Protein AF-A0A246G729-F1 (afdb_monomer)

Secondary structure (DSSP, 8-state):
-------B--HHHHHHHHHH-SSHHHHHHHHHHHHHHTT-B--HHHHHH-HHHHHHHHHTT-HHHHHHHHHHHHHHHHHHHTTSHHHHHHHHHHHHHHTT-GGGHHHHHT-HHHHHHHHHHHHHHHHHHHHHH--GGG-PPP-HHHHHHT-HHHHHHHHHHHHH-TTS--HHHHHHTT-HHHHHHHHHHHHHHHHTTT--HHHHHHHHHHTT---HHHHHTHHHHTT---S-EEEEEEEEPTTS-EEEEEEEE-HHHHHHHHHHHHHHHTT---HHHHHHHHHHHT---HHHHHHHHHHTHHHHHHHHHHHHHHHHHHHHHHHTTSTTTS--

Sequence (332 aa):
MNSQQVKFLTRDTILTIFQKSNNIFEAIDEIKNTISYEAGYLDYKSLYFDNEIKSYFLKSLDRNFRCKYELELENKKYIKLLDNKKRLEYEIESYLIGKKRRKQIDSVLKSEKLISKFKDSIIVDRISLYKSERNCKGAIPNLDLLTKLKYPEVYDSIKKWSRELPERNFTEELLAFNDPDTQKQYDLKVKQYVQTNGKYESFRYYENKIKEVNTAFVFSKINNLLSINNPEVVMYEHVIKTDGTSYSIGIETSPNFDFTEKVFVLANRYEIPCVLIKEEFNKVRKSNDTKAKDKFVKTNIESIKNIVKECCIKMNKDEEYWMVNMPFYKKN

Nearest PDB structures (foldseek):
  1cii-assembly1_A  TM=1.025E-01  e=7.014E+00  Escherichia coli

Solvent-accessible surface area (backbone atoms only — not comparable to full-atom values): 18930 Å² total; per-residue (Å²): 130,85,78,75,72,62,43,69,58,47,73,68,57,54,48,48,43,55,72,72,37,95,42,69,65,60,27,50,52,50,55,50,47,46,32,69,74,48,59,26,46,71,60,43,69,63,50,59,72,32,68,71,61,42,52,56,61,56,60,49,68,39,29,64,62,41,31,53,52,53,51,52,51,52,50,54,53,52,57,58,50,51,71,39,63,70,53,34,52,52,50,51,46,51,50,31,48,75,71,73,39,59,91,47,42,72,67,35,76,74,29,71,72,47,45,53,56,48,52,55,51,52,51,52,55,50,56,52,54,57,70,77,70,68,75,40,89,78,30,70,62,85,51,74,67,55,46,66,43,52,47,54,70,56,50,54,50,50,60,49,44,43,69,76,38,71,91,49,88,51,60,62,58,38,43,47,70,64,34,69,70,51,48,52,54,49,51,51,48,52,52,49,26,43,75,50,42,66,68,42,65,73,53,53,67,49,45,70,64,41,70,76,42,83,35,35,72,60,57,53,46,50,61,60,53,60,69,39,86,48,62,64,46,73,42,73,46,80,46,70,47,97,87,69,53,72,50,72,46,76,41,77,40,34,65,57,47,58,53,50,52,54,48,53,55,49,27,59,76,68,69,51,92,48,67,75,62,49,54,56,47,58,64,45,67,80,49,88,51,48,65,60,35,42,49,51,47,66,76,42,43,69,62,51,43,50,52,45,52,55,44,31,54,53,40,44,62,69,42,47,83,44,47,67,67,28,82,87,62,50,82,128

Organism: NCBI:txid996

Radius of gyration: 25.93 Å; Cα contacts (8 Å, |Δi|>4): 297; chains: 1; bounding box: 54×45×75 Å

Structure (mmCIF, N/CA/C/O backbone):
data_AF-A0A246G729-F1
#
_entry.id   AF-A0A246G729-F1
#
loop_
_atom_site.group_PDB
_atom_site.id
_atom_site.type_symbol
_atom_site.label_atom_id
_atom_site.label_alt_id
_atom_site.label_comp_id
_atom_site.label_asym_id
_atom_site.label_entity_id
_atom_site.label_seq_id
_atom_site.pdbx_PDB_ins_code
_atom_site.Cartn_x
_atom_site.Cartn_y
_atom_site.Cartn_z
_atom_site.occupancy
_atom_site.B_iso_or_equiv
_atom_site.auth_seq_id
_atom_site.auth_comp_id
_atom_site.auth_asym_id
_atom_site.auth_atom_id
_atom_site.pdbx_PDB_model_num
ATOM 1 N N . MET A 1 1 ? 27.621 -13.270 2.520 1.00 34.62 1 MET A N 1
ATOM 2 C CA . MET A 1 1 ? 26.247 -12.839 2.858 1.00 34.62 1 MET A CA 1
ATOM 3 C C . MET A 1 1 ? 25.405 -14.097 2.950 1.00 34.62 1 MET A C 1
ATOM 5 O O . MET A 1 1 ? 25.329 -14.799 1.952 1.00 34.62 1 MET A O 1
ATOM 9 N N . ASN A 1 2 ? 24.858 -14.424 4.125 1.00 28.83 2 ASN A N 1
ATOM 10 C CA . ASN A 1 2 ? 23.887 -15.514 4.240 1.00 28.83 2 ASN A CA 1
ATOM 11 C C . ASN A 1 2 ? 22.647 -15.116 3.440 1.00 28.83 2 ASN A C 1
ATOM 13 O O . ASN A 1 2 ? 22.063 -14.066 3.702 1.00 28.83 2 ASN A O 1
ATOM 17 N N . SER A 1 3 ? 22.278 -15.921 2.448 1.00 37.28 3 SER A N 1
ATOM 18 C CA . SER A 1 3 ? 20.994 -15.799 1.771 1.00 37.28 3 SER A CA 1
ATOM 19 C C . SER A 1 3 ? 19.906 -16.058 2.809 1.00 37.28 3 SER A C 1
ATOM 21 O O . SER A 1 3 ? 19.665 -17.212 3.168 1.00 37.28 3 SER A O 1
ATOM 23 N N . GLN A 1 4 ? 19.284 -15.002 3.337 1.00 48.91 4 GLN A N 1
ATOM 24 C CA . GLN A 1 4 ? 17.985 -15.147 3.987 1.00 48.91 4 GLN A CA 1
ATOM 25 C C . GLN A 1 4 ? 17.093 -15.877 2.982 1.00 48.91 4 GLN A C 1
ATOM 27 O O . GLN A 1 4 ? 16.887 -15.390 1.869 1.00 48.91 4 GLN A O 1
ATOM 32 N N . GLN A 1 5 ? 16.671 -17.097 3.321 1.00 50.88 5 GLN A N 1
ATOM 33 C CA . GLN A 1 5 ? 15.722 -17.835 2.502 1.00 50.88 5 GLN A CA 1
ATOM 34 C C . GLN A 1 5 ? 14.454 -16.990 2.421 1.00 50.88 5 GLN A C 1
ATOM 36 O O . GLN A 1 5 ? 13.789 -16.768 3.429 1.00 50.88 5 GLN A O 1
ATOM 41 N N . VAL A 1 6 ? 14.164 -16.492 1.221 1.00 53.97 6 VAL A N 1
ATOM 42 C CA . VAL A 1 6 ? 12.907 -15.823 0.883 1.00 53.97 6 VAL A CA 1
ATOM 43 C C . VAL A 1 6 ? 11.777 -16.764 1.282 1.00 53.97 6 VAL A C 1
ATOM 45 O O . VAL A 1 6 ? 11.644 -17.853 0.717 1.00 53.97 6 VAL A O 1
ATOM 48 N N . LYS A 1 7 ? 10.980 -16.382 2.280 1.00 66.56 7 LYS A N 1
ATOM 49 C CA . LYS A 1 7 ? 9.877 -17.222 2.743 1.00 66.56 7 LYS A CA 1
ATOM 50 C C . LYS A 1 7 ? 8.684 -17.046 1.812 1.00 66.56 7 LYS A C 1
ATOM 52 O O . LYS A 1 7 ? 8.043 -15.999 1.776 1.00 66.56 7 LYS A O 1
ATOM 57 N N . PHE A 1 8 ? 8.384 -18.071 1.028 1.00 75.25 8 PHE A N 1
ATOM 58 C CA . PHE A 1 8 ? 7.187 -18.084 0.197 1.00 75.25 8 PHE A CA 1
ATOM 59 C C . PHE A 1 8 ? 5.961 -18.400 1.060 1.00 75.25 8 PHE A C 1
ATOM 61 O O . PHE A 1 8 ? 5.915 -19.446 1.710 1.00 75.25 8 PHE A O 1
ATOM 68 N N . LEU A 1 9 ? 4.967 -17.508 1.078 1.00 83.25 9 LEU A N 1
ATOM 69 C CA . LEU A 1 9 ? 3.705 -17.777 1.768 1.00 83.25 9 LEU A CA 1
ATOM 70 C C . LEU A 1 9 ? 2.779 -18.524 0.815 1.00 83.25 9 LEU A C 1
ATOM 72 O O . LEU A 1 9 ? 2.289 -17.968 -0.168 1.00 83.25 9 LEU A O 1
ATOM 76 N N . THR A 1 10 ? 2.529 -19.794 1.120 1.00 86.62 10 THR A N 1
ATOM 77 C CA . THR A 1 10 ? 1.610 -20.616 0.335 1.00 86.62 10 THR A CA 1
ATOM 78 C C . THR A 1 10 ? 0.160 -20.192 0.558 1.00 86.62 10 THR A C 1
ATOM 80 O O . THR A 1 10 ? -0.208 -19.664 1.611 1.00 86.62 10 THR A O 1
ATOM 83 N N . ARG A 1 11 ? -0.682 -20.514 -0.426 1.00 89.00 11 ARG A N 1
ATOM 84 C CA . ARG A 1 11 ? -2.145 -20.411 -0.368 1.00 89.00 11 ARG A CA 1
ATOM 85 C C . ARG A 1 11 ? -2.714 -20.951 0.953 1.00 89.00 11 ARG A C 1
ATOM 87 O O . ARG A 1 11 ? -3.446 -20.246 1.640 1.00 89.00 11 ARG A O 1
ATOM 94 N N . ASP A 1 12 ? -2.314 -22.157 1.358 1.00 88.88 12 ASP A N 1
ATOM 95 C CA . ASP A 1 12 ? -2.830 -22.797 2.578 1.00 88.88 12 ASP A CA 1
ATOM 96 C C . ASP A 1 12 ? -2.345 -22.125 3.865 1.00 88.88 12 ASP A C 1
ATOM 98 O O . ASP A 1 12 ? -3.075 -22.082 4.856 1.00 88.88 12 ASP A O 1
ATOM 102 N N . THR A 1 13 ? -1.142 -21.543 3.851 1.00 89.75 13 THR A N 1
ATOM 103 C CA . THR A 1 13 ? -0.640 -20.750 4.982 1.00 89.75 13 THR A CA 1
ATOM 104 C C . THR A 1 13 ? -1.507 -19.511 5.180 1.00 89.75 13 THR A C 1
ATOM 106 O O . THR A 1 13 ? -1.940 -19.232 6.294 1.00 89.75 13 THR A O 1
ATOM 109 N N . ILE A 1 14 ? -1.819 -18.800 4.095 1.00 91.31 14 ILE A N 1
ATOM 110 C CA . ILE A 1 14 ? -2.674 -17.604 4.121 1.00 91.31 14 ILE A CA 1
ATOM 111 C C . ILE A 1 14 ? -4.077 -17.957 4.609 1.00 91.31 14 ILE A C 1
ATOM 113 O O . ILE A 1 14 ? -4.614 -17.281 5.487 1.00 91.31 14 ILE A O 1
ATOM 117 N N . LEU A 1 15 ? -4.655 -19.042 4.088 1.00 91.94 15 LEU A N 1
ATOM 118 C CA . LEU A 1 15 ? -5.960 -19.514 4.537 1.00 91.94 15 LEU A CA 1
ATOM 119 C C . LEU A 1 15 ? -5.943 -19.871 6.030 1.00 91.94 15 LEU A C 1
ATOM 121 O O . LEU A 1 15 ? -6.838 -19.470 6.768 1.00 91.94 15 LEU A O 1
ATOM 125 N N . THR A 1 16 ? -4.893 -20.552 6.494 1.00 92.62 16 THR A N 1
ATOM 126 C CA . THR A 1 16 ? -4.720 -20.897 7.911 1.00 92.62 16 THR A CA 1
ATOM 127 C C . THR A 1 16 ? -4.644 -19.649 8.794 1.00 92.62 16 THR A C 1
ATOM 129 O O . THR A 1 16 ? -5.258 -19.631 9.860 1.00 92.62 16 THR A O 1
ATOM 132 N N . ILE A 1 17 ? -3.932 -18.600 8.366 1.00 93.50 17 ILE A N 1
ATOM 133 C CA . ILE A 1 17 ? -3.868 -17.320 9.091 1.00 93.50 17 ILE A CA 1
ATOM 134 C C . ILE A 1 17 ? -5.272 -16.712 9.207 1.00 93.50 17 ILE A C 1
ATOM 136 O O . ILE A 1 17 ? -5.704 -16.354 10.303 1.00 93.50 17 ILE A O 1
ATOM 140 N N . PHE A 1 18 ? -6.030 -16.669 8.107 1.00 94.12 18 PHE A N 1
ATOM 141 C CA . PHE A 1 18 ? -7.405 -16.166 8.129 1.00 94.12 18 PHE A CA 1
ATOM 142 C C . PHE A 1 18 ? -8.347 -16.990 9.012 1.00 94.12 18 PHE A C 1
ATOM 144 O O . PHE A 1 18 ? -9.203 -16.416 9.679 1.00 94.12 18 PHE A O 1
ATOM 151 N N . GLN A 1 19 ? -8.202 -18.315 9.029 1.00 92.19 19 GLN A N 1
ATOM 152 C CA . GLN A 1 19 ? -9.049 -19.214 9.819 1.00 92.19 19 GLN A CA 1
ATOM 153 C C . GLN A 1 19 ? -8.717 -19.191 11.316 1.00 92.19 19 GLN A C 1
ATOM 155 O O . GLN A 1 19 ? -9.614 -19.353 12.141 1.00 92.19 19 GLN A O 1
ATOM 160 N N . LYS A 1 20 ? -7.441 -19.009 11.679 1.00 93.06 20 LYS A N 1
ATOM 161 C CA . LYS A 1 20 ? -6.997 -18.944 13.081 1.00 93.06 20 LYS A CA 1
ATOM 162 C C . LYS A 1 20 ? -7.196 -17.572 13.707 1.00 93.06 20 LYS A C 1
ATOM 164 O O . LYS A 1 20 ? -7.292 -17.474 14.929 1.00 93.06 20 LYS A O 1
ATOM 169 N N . SER A 1 21 ? -7.203 -16.519 12.898 1.00 86.81 21 SER A N 1
ATOM 170 C CA . SER A 1 21 ? -7.356 -15.170 13.412 1.00 86.81 21 SER A CA 1
ATOM 171 C C . SER A 1 21 ? -8.794 -14.902 13.845 1.00 86.81 21 SER A C 1
ATOM 173 O O . SER A 1 21 ? -9.752 -15.158 13.116 1.00 86.81 21 SER A O 1
ATOM 175 N N . ASN A 1 22 ? -8.945 -14.306 15.026 1.00 81.50 22 ASN A N 1
ATOM 176 C CA . ASN A 1 22 ? -10.244 -13.857 15.520 1.00 81.50 22 ASN A CA 1
ATOM 177 C C . ASN A 1 22 ? -10.732 -12.589 14.795 1.00 81.50 22 ASN A C 1
ATOM 179 O O . ASN A 1 22 ? -11.889 -12.195 14.957 1.00 81.50 22 ASN A O 1
ATOM 183 N N . ASN A 1 23 ? -9.866 -11.923 14.020 1.00 88.31 23 ASN A N 1
ATOM 184 C CA . ASN A 1 23 ? -10.184 -10.677 13.339 1.00 88.31 23 ASN A CA 1
ATOM 185 C C . ASN A 1 23 ? -9.476 -10.558 11.977 1.00 88.31 23 ASN A C 1
ATOM 187 O O . ASN A 1 23 ? -8.262 -10.696 11.873 1.00 88.31 23 ASN A O 1
ATOM 191 N N . ILE A 1 24 ? -10.224 -10.201 10.926 1.00 91.06 24 ILE A N 1
ATOM 192 C CA . ILE A 1 24 ? -9.685 -10.094 9.560 1.00 91.06 24 ILE A CA 1
ATOM 193 C C . ILE A 1 24 ? -8.499 -9.125 9.436 1.00 91.06 24 ILE A C 1
ATOM 195 O O . ILE A 1 24 ? -7.603 -9.343 8.625 1.00 91.06 24 ILE A O 1
ATOM 199 N N . PHE A 1 25 ? -8.484 -8.052 10.228 1.00 90.12 25 PHE A N 1
ATOM 200 C CA . PHE A 1 25 ? -7.438 -7.038 10.173 1.00 90.12 25 PHE A CA 1
ATOM 201 C C . PHE A 1 25 ? -6.152 -7.525 10.835 1.00 90.12 25 PHE A C 1
ATOM 203 O O . PHE A 1 25 ? -5.078 -7.234 10.323 1.00 90.12 25 PHE A O 1
ATOM 210 N N . GLU A 1 26 ? -6.258 -8.315 11.908 1.00 89.06 26 GLU A N 1
ATOM 211 C CA . GLU A 1 26 ? -5.103 -8.969 12.534 1.00 89.06 26 GLU A CA 1
ATOM 212 C C . GLU A 1 26 ? -4.462 -9.967 11.559 1.00 89.06 26 GLU A C 1
ATOM 214 O O . GLU A 1 26 ? -3.247 -9.950 11.384 1.00 89.06 26 GLU A O 1
ATOM 219 N N . ALA A 1 27 ? -5.274 -10.760 10.846 1.00 91.81 27 ALA A N 1
ATOM 220 C CA . ALA A 1 27 ? -4.785 -11.655 9.794 1.00 91.81 27 ALA A CA 1
ATOM 221 C C . ALA A 1 27 ? -4.051 -10.903 8.668 1.00 91.81 27 ALA A C 1
ATOM 223 O O . ALA A 1 27 ? -2.989 -11.331 8.218 1.00 91.81 27 ALA A O 1
ATOM 224 N N . ILE A 1 28 ? -4.592 -9.767 8.213 1.00 90.69 28 ILE A N 1
ATOM 225 C CA . ILE A 1 28 ? -3.952 -8.945 7.173 1.00 90.69 28 ILE A CA 1
ATOM 226 C C . ILE A 1 28 ? -2.631 -8.356 7.659 1.00 90.69 28 ILE A C 1
ATOM 228 O O . ILE A 1 28 ? -1.651 -8.380 6.912 1.00 90.69 28 ILE A O 1
ATOM 232 N N . ASP A 1 29 ? -2.597 -7.844 8.888 1.00 87.38 29 ASP A N 1
ATOM 233 C CA . ASP A 1 29 ? -1.378 -7.302 9.482 1.00 87.38 29 ASP A CA 1
ATOM 234 C C . ASP A 1 29 ? -0.314 -8.407 9.638 1.00 87.38 29 ASP A C 1
ATOM 236 O O . ASP A 1 29 ? 0.853 -8.175 9.327 1.00 87.38 29 ASP A O 1
ATOM 240 N N . GLU A 1 30 ? -0.699 -9.631 10.020 1.00 88.25 30 GLU A N 1
ATOM 241 C CA . GLU A 1 30 ? 0.198 -10.795 10.090 1.00 88.25 30 GLU A CA 1
ATOM 242 C C . GLU A 1 30 ? 0.779 -11.169 8.716 1.00 88.25 30 GLU A C 1
ATOM 244 O O . GLU A 1 30 ? 2.002 -11.276 8.565 1.00 88.25 30 GLU A O 1
ATOM 249 N N . ILE A 1 31 ? -0.073 -11.298 7.690 1.00 89.19 31 ILE A N 1
ATOM 250 C CA . ILE A 1 31 ? 0.359 -11.579 6.310 1.00 89.19 31 ILE A CA 1
ATOM 251 C C . ILE A 1 31 ? 1.326 -10.490 5.833 1.00 89.19 31 ILE A C 1
ATOM 253 O O . ILE A 1 31 ? 2.409 -10.798 5.328 1.00 89.19 31 ILE A O 1
ATOM 257 N N . LYS A 1 32 ? 0.971 -9.214 6.033 1.00 84.62 32 LYS A N 1
ATOM 258 C CA . LYS A 1 32 ? 1.805 -8.075 5.638 1.00 84.62 32 LYS A CA 1
ATOM 259 C C . LYS A 1 32 ? 3.159 -8.100 6.341 1.00 84.62 32 LYS A C 1
ATOM 261 O O . LYS A 1 32 ? 4.182 -7.957 5.677 1.00 84.62 32 LYS A O 1
ATOM 266 N N . ASN A 1 33 ? 3.178 -8.302 7.655 1.00 81.81 33 ASN A N 1
ATOM 267 C CA . ASN A 1 33 ? 4.417 -8.329 8.426 1.00 81.81 33 ASN A CA 1
ATOM 268 C C . ASN A 1 33 ? 5.329 -9.475 7.979 1.00 81.81 33 ASN A C 1
ATOM 270 O O . ASN A 1 33 ? 6.535 -9.279 7.856 1.00 81.81 33 ASN A O 1
ATOM 274 N N . THR A 1 34 ? 4.764 -10.635 7.649 1.00 79.94 34 THR A N 1
ATOM 275 C CA . THR A 1 34 ? 5.555 -11.768 7.154 1.00 79.94 34 THR A CA 1
ATOM 276 C C . THR A 1 34 ? 6.209 -11.431 5.807 1.00 79.94 34 THR A C 1
ATOM 278 O O . THR A 1 34 ? 7.386 -11.699 5.593 1.00 79.94 34 THR A O 1
ATOM 281 N N . ILE A 1 35 ? 5.490 -10.749 4.914 1.00 78.06 35 ILE A N 1
ATOM 282 C CA . ILE A 1 35 ? 6.022 -10.312 3.611 1.00 78.06 35 ILE A CA 1
ATOM 283 C C . ILE A 1 35 ? 7.090 -9.222 3.778 1.00 78.06 35 ILE A C 1
ATOM 285 O O . ILE A 1 35 ? 8.158 -9.311 3.176 1.00 78.06 35 ILE A O 1
ATOM 289 N N . SER A 1 36 ? 6.825 -8.201 4.596 1.00 68.62 36 SER A N 1
ATOM 290 C CA . SER A 1 36 ? 7.714 -7.046 4.765 1.00 68.62 36 SER A CA 1
ATOM 291 C C . SER A 1 36 ? 8.994 -7.364 5.540 1.00 68.62 36 SER A C 1
ATOM 293 O O . SER A 1 36 ? 10.061 -6.901 5.145 1.00 68.62 36 SER A O 1
ATOM 295 N N . TYR A 1 37 ? 8.912 -8.133 6.631 1.00 57.34 37 TYR A N 1
ATOM 296 C CA . TYR A 1 37 ? 10.059 -8.385 7.512 1.00 57.34 37 TYR A CA 1
ATOM 297 C C . TYR A 1 37 ? 10.870 -9.625 7.122 1.00 57.34 37 TYR A C 1
ATOM 299 O O . TYR A 1 37 ? 12.081 -9.643 7.331 1.00 57.34 37 TYR A O 1
ATOM 307 N N . GLU A 1 38 ? 10.241 -10.646 6.532 1.00 53.50 38 GLU A N 1
ATOM 308 C CA . GLU A 1 38 ? 10.918 -11.906 6.179 1.00 53.50 38 GLU A CA 1
ATOM 309 C C . GLU A 1 38 ? 11.299 -11.977 4.689 1.00 53.50 38 GLU A C 1
ATOM 311 O O . GLU A 1 38 ? 11.602 -13.053 4.171 1.00 53.50 38 GLU A O 1
ATOM 316 N N . ALA A 1 39 ? 11.266 -10.828 3.994 1.00 54.75 39 ALA A N 1
ATOM 317 C CA . ALA A 1 39 ? 11.420 -10.720 2.541 1.00 54.75 39 ALA A CA 1
ATOM 318 C C . ALA A 1 39 ? 10.515 -11.713 1.790 1.00 54.75 39 ALA A C 1
ATOM 320 O O . ALA A 1 39 ? 10.917 -12.298 0.786 1.00 54.75 39 ALA A O 1
ATOM 321 N N . GLY A 1 40 ? 9.313 -11.952 2.322 1.00 57.91 40 GLY A N 1
ATOM 322 C CA . GLY A 1 40 ? 8.421 -12.982 1.822 1.00 57.91 40 GLY A CA 1
ATOM 323 C C . GLY A 1 40 ? 7.852 -12.646 0.446 1.00 57.91 40 GLY A C 1
ATOM 324 O O . GLY A 1 40 ? 7.709 -11.481 0.076 1.00 57.91 40 GLY A O 1
ATOM 325 N N . TYR A 1 41 ? 7.507 -13.676 -0.322 1.00 69.75 41 TYR A N 1
ATOM 326 C CA . TYR A 1 41 ? 6.888 -13.522 -1.641 1.00 69.75 41 TYR A CA 1
ATOM 327 C C . TYR A 1 41 ? 5.491 -14.146 -1.653 1.00 69.75 41 TYR A C 1
ATOM 329 O O . TYR A 1 41 ? 5.291 -15.241 -1.123 1.00 69.75 41 TYR A O 1
ATOM 337 N N . LEU A 1 42 ? 4.540 -13.444 -2.277 1.00 79.81 42 LEU A N 1
ATOM 338 C CA . LEU A 1 42 ? 3.200 -13.943 -2.573 1.00 79.81 42 LEU A CA 1
ATOM 339 C C . LEU A 1 42 ? 3.052 -14.182 -4.070 1.00 79.81 42 LEU A C 1
ATOM 341 O O . LEU A 1 42 ? 3.407 -13.326 -4.882 1.00 79.81 42 LEU A O 1
ATOM 345 N N . ASP A 1 43 ? 2.421 -15.295 -4.430 1.00 83.50 43 ASP A N 1
ATOM 346 C CA . ASP A 1 43 ? 1.889 -15.478 -5.777 1.00 83.50 43 ASP A CA 1
ATOM 347 C C . ASP A 1 43 ? 0.562 -14.717 -5.921 1.00 83.50 43 ASP A C 1
ATOM 349 O O . ASP A 1 43 ? -0.530 -15.272 -5.793 1.00 83.50 43 ASP A O 1
ATOM 353 N N . TYR A 1 44 ? 0.664 -13.407 -6.163 1.00 85.44 44 TYR A N 1
ATOM 354 C CA . TYR A 1 44 ? -0.498 -12.529 -6.325 1.00 85.44 44 TYR A CA 1
ATOM 355 C C . TYR A 1 44 ? -1.441 -12.984 -7.442 1.00 85.44 44 TYR A C 1
ATOM 357 O O . TYR A 1 44 ? -2.646 -12.773 -7.329 1.00 85.44 44 TYR A O 1
ATOM 365 N N . LYS A 1 45 ? -0.920 -13.623 -8.499 1.00 86.25 45 LYS A N 1
ATOM 366 C CA . LYS A 1 45 ? -1.739 -14.123 -9.606 1.00 86.25 45 LYS A CA 1
ATOM 367 C C . LYS A 1 45 ? -2.557 -15.334 -9.172 1.00 86.25 45 LYS A C 1
ATOM 369 O O . LYS A 1 45 ? -3.747 -15.378 -9.455 1.00 86.25 45 LYS A O 1
ATOM 374 N N . SER A 1 46 ? -1.952 -16.291 -8.470 1.00 86.94 46 SER A N 1
ATOM 375 C CA . SER A 1 46 ? -2.687 -17.436 -7.919 1.00 86.94 46 SER A CA 1
ATOM 376 C C . SER A 1 46 ? -3.762 -16.985 -6.925 1.00 86.94 46 SER A C 1
ATOM 378 O O . SER A 1 46 ? -4.927 -17.358 -7.057 1.00 86.94 46 SER A O 1
ATOM 380 N N . LEU A 1 47 ? -3.411 -16.078 -6.006 1.00 89.69 47 LEU A N 1
ATOM 381 C CA . LEU A 1 47 ? -4.361 -15.524 -5.036 1.00 89.69 47 LEU A CA 1
ATOM 382 C C . LEU A 1 47 ? -5.502 -14.755 -5.702 1.00 89.69 47 LEU A C 1
ATOM 384 O O . LEU A 1 47 ? -6.631 -14.830 -5.228 1.00 89.69 47 LEU A O 1
ATOM 388 N N . TYR A 1 48 ? -5.232 -14.060 -6.812 1.00 89.94 48 TYR A N 1
ATOM 389 C CA . TYR A 1 48 ? -6.252 -13.327 -7.557 1.00 89.94 48 TYR A CA 1
ATOM 390 C C . TYR A 1 48 ? -7.424 -14.219 -8.001 1.00 89.94 48 TYR A C 1
ATOM 392 O O . TYR A 1 48 ? -8.576 -13.782 -7.994 1.00 89.94 48 TYR A O 1
ATOM 400 N N . PHE A 1 49 ? -7.131 -15.467 -8.378 1.00 90.31 49 PHE A N 1
ATOM 401 C CA . PHE A 1 49 ? -8.124 -16.436 -8.845 1.00 90.31 49 PHE A CA 1
ATOM 402 C C . PHE A 1 49 ? -8.690 -17.329 -7.725 1.00 90.31 49 PHE A C 1
ATOM 404 O O . PHE A 1 49 ? -9.624 -18.093 -7.974 1.00 90.31 49 PHE A O 1
ATOM 411 N N . ASP A 1 50 ? -8.175 -17.237 -6.495 1.00 93.88 50 ASP A N 1
ATOM 412 C CA . ASP A 1 50 ? -8.672 -18.008 -5.353 1.00 93.88 50 ASP A CA 1
ATOM 413 C C . ASP A 1 50 ? -9.905 -17.334 -4.732 1.00 93.88 50 ASP A C 1
ATOM 415 O O . ASP A 1 50 ? -9.808 -16.371 -3.968 1.00 93.88 50 ASP A O 1
ATOM 419 N N . ASN A 1 51 ? -11.090 -17.858 -5.049 1.00 93.06 51 ASN A N 1
ATOM 420 C CA . ASN A 1 51 ? -12.359 -17.297 -4.579 1.00 93.06 51 ASN A CA 1
ATOM 421 C C . ASN A 1 51 ? -12.522 -17.336 -3.049 1.00 93.06 51 ASN A C 1
ATOM 423 O O . ASN A 1 51 ? -13.159 -16.444 -2.480 1.00 93.06 51 ASN A O 1
ATOM 427 N N . GLU A 1 52 ? -11.961 -18.344 -2.376 1.00 94.06 52 GLU A N 1
ATOM 428 C CA . GLU A 1 52 ? -12.078 -18.486 -0.923 1.00 94.06 52 GLU A CA 1
ATOM 429 C C . GLU A 1 52 ? -11.257 -17.396 -0.228 1.00 94.06 52 GLU A C 1
ATOM 431 O O . GLU A 1 52 ? -11.797 -16.610 0.557 1.00 94.06 52 GLU A O 1
ATOM 436 N N . ILE A 1 53 ? -9.977 -17.276 -0.584 1.00 92.88 53 ILE A N 1
ATOM 437 C CA . ILE A 1 53 ? -9.069 -16.272 -0.023 1.00 92.88 53 ILE A CA 1
ATOM 438 C C . ILE A 1 53 ? -9.488 -14.856 -0.428 1.00 92.88 53 ILE A C 1
ATOM 440 O O . ILE A 1 53 ? -9.461 -13.941 0.404 1.00 92.88 53 ILE A O 1
ATOM 444 N N . LYS A 1 54 ? -9.944 -14.658 -1.671 1.00 94.50 54 LYS A N 1
ATOM 445 C CA . LYS A 1 54 ? -10.498 -13.376 -2.125 1.00 94.50 54 LYS A CA 1
ATOM 446 C C . LYS A 1 54 ? -11.608 -12.893 -1.193 1.00 94.50 54 LYS A C 1
ATOM 448 O O . LYS A 1 54 ? -11.607 -11.722 -0.816 1.00 94.50 54 LYS A O 1
ATOM 453 N N . SER A 1 55 ? -12.511 -13.777 -0.762 1.00 94.94 55 SER A N 1
ATOM 454 C CA . SER A 1 55 ? -13.615 -13.403 0.133 1.00 94.94 55 SER A CA 1
ATOM 455 C C . SER A 1 55 ? -13.129 -12.815 1.467 1.00 94.94 55 SER A C 1
ATOM 457 O O . SER A 1 55 ? -13.712 -11.850 1.966 1.00 94.94 55 SER A O 1
ATOM 459 N N . TYR A 1 56 ? -12.027 -13.334 2.016 1.00 94.44 56 TYR A N 1
ATOM 460 C CA . TYR A 1 56 ? -11.408 -12.817 3.236 1.00 94.44 56 TYR A CA 1
ATOM 461 C C . TYR A 1 56 ? -10.821 -11.421 3.018 1.00 94.44 56 TYR A C 1
ATOM 463 O O . TYR A 1 56 ? -11.129 -10.496 3.774 1.00 94.44 56 TYR A O 1
ATOM 471 N N . PHE A 1 57 ? -10.050 -11.227 1.947 1.00 94.00 57 PHE A N 1
ATOM 472 C CA . PHE A 1 57 ? -9.505 -9.908 1.621 1.00 94.00 57 PHE A CA 1
ATOM 473 C C . PHE A 1 57 ? -10.602 -8.870 1.372 1.00 94.00 57 PHE A C 1
ATOM 475 O O . PHE A 1 57 ? -10.505 -7.750 1.872 1.00 94.00 57 PHE A O 1
ATOM 482 N N . LEU A 1 58 ? -11.681 -9.230 0.673 1.00 94.62 58 LEU A N 1
ATOM 483 C CA . LEU A 1 58 ? -12.783 -8.300 0.417 1.00 94.62 58 LEU A CA 1
ATOM 484 C C . LEU A 1 58 ? -13.560 -7.930 1.687 1.00 94.62 58 LEU A C 1
ATOM 486 O O . LEU A 1 58 ? -13.962 -6.777 1.824 1.00 94.62 58 LEU A O 1
ATOM 490 N N . LYS A 1 59 ? -13.705 -8.844 2.658 1.00 93.19 59 LYS A N 1
ATOM 491 C CA . LYS A 1 59 ? -14.303 -8.517 3.970 1.00 93.19 59 LYS A CA 1
ATOM 492 C C . LYS A 1 59 ? -13.547 -7.407 4.699 1.00 93.19 59 LYS A C 1
ATOM 494 O O . LYS A 1 59 ? -14.155 -6.649 5.448 1.00 93.19 59 LYS A O 1
ATOM 499 N N . SER A 1 60 ? -12.242 -7.273 4.470 1.00 91.94 60 SER A N 1
ATOM 500 C CA . SER A 1 60 ? -11.455 -6.199 5.084 1.00 91.94 60 SER A CA 1
ATOM 501 C C . SER A 1 60 ? -11.751 -4.802 4.526 1.00 91.94 60 SER A C 1
ATOM 503 O O . SER A 1 60 ? -11.375 -3.812 5.146 1.00 91.94 60 SER A O 1
ATOM 505 N N . LEU A 1 61 ? -12.454 -4.687 3.394 1.00 92.69 61 LEU A N 1
ATOM 506 C CA . LEU A 1 61 ? -12.867 -3.394 2.837 1.00 92.69 61 LEU A CA 1
ATOM 507 C C . LEU A 1 61 ? -14.037 -2.759 3.600 1.00 92.69 61 LEU A C 1
ATOM 509 O O . LEU A 1 61 ? -14.338 -1.582 3.393 1.00 92.69 61 LEU A O 1
ATOM 513 N N . ASP A 1 62 ? -14.707 -3.506 4.479 1.00 90.88 62 ASP A N 1
ATOM 514 C CA . ASP A 1 62 ? -15.816 -2.978 5.266 1.00 90.88 62 ASP A CA 1
ATOM 515 C C . ASP A 1 62 ? -15.317 -1.938 6.287 1.00 90.88 62 ASP A C 1
ATOM 517 O O . ASP A 1 62 ? -14.729 -2.261 7.325 1.00 90.88 62 ASP A O 1
ATOM 521 N N . ARG A 1 63 ? -15.597 -0.660 6.000 1.00 89.69 63 ARG A N 1
ATOM 522 C CA . ARG A 1 63 ? -15.247 0.474 6.869 1.00 89.69 63 ARG A CA 1
ATOM 523 C C . ARG A 1 63 ? -15.925 0.417 8.233 1.00 89.69 63 ARG A C 1
ATOM 525 O O . ARG A 1 63 ? -15.334 0.857 9.213 1.00 89.69 63 ARG A O 1
ATOM 532 N N . ASN A 1 64 ? -17.144 -0.112 8.327 1.00 88.31 64 ASN A N 1
ATOM 533 C CA . ASN A 1 64 ? -17.830 -0.243 9.614 1.00 88.31 64 ASN A CA 1
ATOM 534 C C . ASN A 1 64 ? -17.146 -1.315 10.458 1.00 88.31 64 ASN A C 1
ATOM 536 O O . ASN A 1 64 ? -16.909 -1.110 11.651 1.00 88.31 64 ASN A O 1
ATOM 540 N N . PHE A 1 65 ? -16.764 -2.428 9.830 1.00 88.62 65 PHE A N 1
ATOM 541 C CA . PHE A 1 65 ? -16.006 -3.467 10.514 1.00 88.62 65 PHE A CA 1
ATOM 542 C C . PHE A 1 65 ? -14.626 -2.960 10.952 1.00 88.62 65 PHE A C 1
ATOM 544 O O . PHE A 1 65 ? -14.231 -3.170 12.102 1.00 88.62 65 PHE A O 1
ATOM 551 N N . ARG A 1 66 ? -13.936 -2.198 10.091 1.00 90.12 66 ARG A N 1
ATOM 552 C CA . ARG A 1 66 ? -12.662 -1.545 10.426 1.00 90.12 66 ARG A CA 1
ATOM 553 C C . ARG A 1 66 ? -12.803 -0.565 11.585 1.00 90.12 66 ARG A C 1
ATOM 555 O O . ARG A 1 66 ? -12.014 -0.611 12.523 1.00 90.12 66 ARG A O 1
ATOM 562 N N . CYS A 1 67 ? -13.827 0.277 11.548 1.00 89.56 67 CYS A N 1
ATOM 563 C CA . CYS A 1 67 ? -14.133 1.248 12.594 1.00 89.56 67 CYS A CA 1
ATOM 564 C C . CYS A 1 67 ? -14.356 0.566 13.950 1.00 89.56 67 CYS A C 1
ATOM 566 O O . CYS A 1 67 ? -13.794 0.988 14.961 1.00 89.56 67 CYS A O 1
ATOM 568 N N . LYS A 1 68 ? -15.123 -0.532 13.968 1.00 86.69 68 LYS A N 1
ATOM 569 C CA . LYS A 1 68 ? -15.346 -1.332 15.178 1.00 86.69 68 LYS A CA 1
ATOM 570 C C . LYS A 1 68 ? -14.038 -1.917 15.717 1.00 86.69 68 LYS A C 1
ATOM 572 O O . LYS A 1 68 ? -13.791 -1.829 16.916 1.00 86.69 68 LYS A O 1
ATOM 577 N N . TYR A 1 69 ? -13.191 -2.458 14.845 1.00 87.88 69 TYR A N 1
ATOM 578 C CA . TYR A 1 69 ? -11.885 -2.989 15.237 1.00 87.88 69 TYR A CA 1
ATOM 579 C C . TYR A 1 69 ? -10.957 -1.910 15.817 1.00 87.88 69 TYR A C 1
ATOM 581 O O . TYR A 1 69 ? -10.354 -2.112 16.870 1.00 87.88 69 TYR A O 1
ATOM 589 N N . GLU A 1 70 ? -10.876 -0.735 15.188 1.00 87.19 70 GLU A N 1
ATOM 590 C CA . GLU A 1 70 ? -10.078 0.388 15.702 1.00 87.19 70 GLU A CA 1
ATOM 591 C C . GLU A 1 70 ? -10.565 0.855 17.077 1.00 87.19 70 GLU A C 1
ATOM 593 O O . GLU A 1 70 ? -9.752 1.086 17.971 1.00 87.19 70 GLU A O 1
ATOM 598 N N . LEU A 1 71 ? -11.884 0.913 17.277 1.00 85.56 71 LEU A N 1
ATOM 599 C CA . LEU A 1 71 ? -12.487 1.213 18.574 1.00 85.56 71 LEU A CA 1
ATOM 600 C C . LEU A 1 71 ? -12.126 0.167 19.634 1.00 85.56 71 LEU A C 1
ATOM 602 O O . LEU A 1 71 ? -11.783 0.518 20.762 1.00 85.56 71 LEU A O 1
ATOM 606 N N . GLU A 1 72 ? -12.187 -1.120 19.299 1.00 86.38 72 GLU A N 1
ATOM 607 C CA . GLU A 1 72 ? -11.781 -2.194 20.209 1.00 86.38 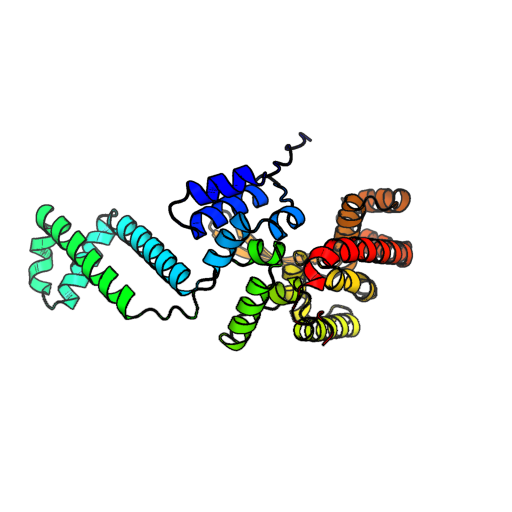72 GLU A CA 1
ATOM 608 C C . GLU A 1 72 ? -10.296 -2.087 20.581 1.00 86.38 72 GLU A C 1
ATOM 610 O O . GLU A 1 72 ? -9.948 -2.237 21.755 1.00 86.38 72 GLU A O 1
ATOM 615 N N . LEU A 1 73 ? -9.422 -1.760 19.624 1.00 86.31 73 LEU A N 1
ATOM 616 C CA . LEU A 1 73 ? -7.997 -1.534 19.879 1.00 86.31 73 LEU A CA 1
ATOM 617 C C . LEU A 1 73 ? -7.739 -0.308 20.760 1.00 86.31 73 LEU A C 1
ATOM 619 O O . LEU A 1 73 ? -6.934 -0.382 21.690 1.00 86.31 73 LEU A O 1
ATOM 623 N N . GLU A 1 74 ? -8.397 0.817 20.486 1.00 85.75 74 GLU A N 1
ATOM 624 C CA . GLU A 1 74 ? -8.296 2.029 21.305 1.00 85.75 74 GLU A CA 1
ATOM 625 C C . GLU A 1 74 ? -8.773 1.770 22.738 1.00 85.75 74 GLU A C 1
ATOM 627 O O . GLU A 1 74 ? -8.087 2.146 23.691 1.00 85.75 74 GLU A O 1
ATOM 632 N N . ASN A 1 75 ? -9.882 1.044 22.900 1.00 86.88 75 ASN A N 1
ATOM 633 C CA . ASN A 1 75 ? -10.392 0.644 24.209 1.00 86.88 75 ASN A CA 1
ATOM 634 C C . ASN A 1 75 ? -9.408 -0.276 24.943 1.00 86.88 75 ASN A C 1
ATOM 636 O O . ASN A 1 75 ? -9.101 -0.022 26.106 1.00 86.88 75 ASN A O 1
ATOM 640 N N . LYS A 1 76 ? -8.843 -1.291 24.273 1.00 88.19 76 LYS A N 1
ATOM 641 C CA . LYS A 1 76 ? -7.799 -2.160 24.854 1.00 88.19 76 LYS A CA 1
ATOM 642 C C . LYS A 1 76 ? -6.580 -1.347 25.312 1.00 88.19 76 LYS A C 1
ATOM 644 O O . LYS A 1 76 ? -6.091 -1.549 26.423 1.00 88.19 76 LYS A O 1
ATOM 649 N N . LYS A 1 77 ? -6.104 -0.403 24.488 1.00 88.62 77 LYS A N 1
ATOM 650 C CA . LYS A 1 77 ? -4.983 0.492 24.835 1.00 88.62 77 LYS A CA 1
ATOM 651 C C . LYS A 1 77 ? -5.316 1.360 26.044 1.00 88.62 77 LYS A C 1
ATOM 653 O O . LYS A 1 77 ? -4.497 1.467 26.950 1.00 88.62 77 LYS A O 1
ATOM 658 N N . TYR A 1 78 ? -6.510 1.947 26.077 1.00 86.62 78 TYR A N 1
ATOM 659 C CA . TYR A 1 78 ? -6.953 2.763 27.200 1.00 86.62 78 TYR A CA 1
ATOM 660 C C . TYR A 1 78 ? -7.048 1.961 28.501 1.00 86.62 78 TYR A C 1
ATOM 662 O O . TYR A 1 78 ? -6.506 2.395 29.512 1.00 86.62 78 TYR A O 1
ATOM 670 N N . ILE A 1 79 ? -7.655 0.772 28.472 1.00 89.50 79 ILE A N 1
ATOM 671 C CA . ILE A 1 79 ? -7.750 -0.109 29.646 1.00 89.50 79 ILE A CA 1
ATOM 672 C C . ILE A 1 79 ? -6.352 -0.414 30.199 1.00 89.50 79 ILE A C 1
ATOM 674 O O . ILE A 1 79 ? -6.143 -0.305 31.403 1.00 89.50 79 ILE A O 1
ATOM 678 N N . LYS A 1 80 ? -5.375 -0.688 29.326 1.00 91.25 80 LYS A N 1
ATOM 679 C CA . LYS A 1 80 ? -3.976 -0.907 29.724 1.00 91.25 80 LYS A CA 1
ATOM 680 C C . LYS A 1 80 ? -3.333 0.331 30.367 1.00 91.25 80 LYS A C 1
ATOM 682 O O . LYS A 1 80 ? -2.518 0.202 31.275 1.00 91.25 80 LYS A O 1
ATOM 687 N N . LEU A 1 81 ? -3.693 1.547 29.941 1.00 89.00 81 LEU A N 1
ATOM 688 C CA . LEU A 1 81 ? -3.217 2.780 30.592 1.00 89.00 81 LEU A CA 1
ATOM 689 C C . LEU A 1 81 ? -3.730 2.909 32.032 1.00 89.00 81 LEU A C 1
ATOM 691 O O . LEU A 1 81 ? -3.043 3.496 32.866 1.00 89.00 81 LEU A O 1
ATOM 695 N N . LEU A 1 82 ? -4.903 2.345 32.334 1.00 89.69 82 LEU A N 1
ATOM 696 C CA . LEU A 1 82 ? -5.476 2.325 33.683 1.00 89.69 82 LEU A CA 1
ATOM 697 C C . LEU A 1 82 ? -4.792 1.324 34.625 1.00 89.69 82 LEU A C 1
ATOM 699 O O . LEU A 1 82 ? -5.149 1.256 35.800 1.00 89.69 82 LEU A O 1
ATOM 703 N N . ASP A 1 83 ? -3.818 0.547 34.149 1.00 88.62 83 ASP A N 1
ATOM 704 C CA . ASP A 1 83 ? -2.960 -0.261 35.023 1.00 88.62 83 ASP A CA 1
ATOM 705 C C . ASP A 1 83 ? -1.877 0.600 35.695 1.00 88.62 83 ASP A C 1
ATOM 707 O O . ASP A 1 83 ? -1.317 0.226 36.725 1.00 88.62 83 ASP A O 1
ATOM 711 N N . ASN A 1 84 ? -1.616 1.802 35.169 1.00 92.56 84 ASN A N 1
ATOM 712 C CA . ASN A 1 84 ? -0.794 2.792 35.850 1.00 92.56 84 ASN A CA 1
ATOM 713 C C . ASN A 1 84 ? -1.608 3.474 36.960 1.00 92.56 84 ASN A C 1
ATOM 715 O O . ASN A 1 84 ? -2.561 4.203 36.684 1.00 92.56 84 ASN A O 1
ATOM 719 N N . LYS A 1 85 ? -1.177 3.295 38.214 1.00 88.50 85 LYS A N 1
ATOM 720 C CA . LYS A 1 85 ? -1.858 3.839 39.398 1.00 88.50 85 LYS A CA 1
ATOM 721 C C . LYS A 1 85 ? -2.113 5.348 39.311 1.00 88.50 85 LYS A C 1
ATOM 723 O O . LYS A 1 85 ? -3.251 5.768 39.477 1.00 88.50 85 LYS A O 1
ATOM 728 N N . LYS A 1 86 ? -1.101 6.152 38.965 1.00 91.62 86 LYS A N 1
ATOM 729 C CA . LYS A 1 86 ? -1.256 7.615 38.846 1.00 91.62 86 LYS A CA 1
ATOM 730 C C . LYS A 1 86 ? -2.257 7.993 37.757 1.00 91.62 86 LYS A C 1
ATOM 732 O O . LYS A 1 86 ? -3.037 8.926 37.924 1.00 91.62 86 LYS A O 1
ATOM 737 N N . ARG A 1 87 ? -2.242 7.270 36.630 1.00 91.69 87 ARG A N 1
ATOM 738 C CA . ARG A 1 87 ? -3.210 7.497 35.551 1.00 91.69 87 ARG A CA 1
ATOM 739 C C . ARG A 1 87 ? -4.628 7.159 36.000 1.00 91.69 87 ARG A C 1
ATOM 741 O O . ARG A 1 87 ? -5.540 7.922 35.703 1.00 91.69 87 ARG A O 1
ATOM 748 N N . LEU A 1 88 ? -4.806 6.042 36.702 1.00 92.19 88 LEU A N 1
ATOM 749 C CA . LEU A 1 88 ? -6.103 5.618 37.217 1.00 92.19 88 LEU A CA 1
ATOM 750 C C . LEU A 1 88 ? -6.661 6.611 38.244 1.00 92.19 88 LEU A C 1
ATOM 752 O O . LEU A 1 88 ? -7.822 6.990 38.136 1.00 92.19 88 LEU A O 1
ATOM 756 N N . GLU A 1 89 ? -5.842 7.074 39.190 1.00 91.75 89 GLU A N 1
ATOM 757 C CA . GLU A 1 89 ? -6.239 8.086 40.182 1.00 91.75 89 GLU A CA 1
ATOM 758 C C . GLU A 1 89 ? -6.722 9.374 39.493 1.00 91.75 89 GLU A C 1
ATOM 760 O O . GLU A 1 89 ? -7.827 9.842 39.769 1.00 91.75 89 GLU A O 1
ATOM 765 N N . TYR A 1 90 ? -5.975 9.871 38.500 1.00 93.69 90 TYR A N 1
ATOM 766 C CA . TYR A 1 90 ? -6.362 11.038 37.697 1.00 93.69 90 TYR A CA 1
ATOM 767 C C . TYR A 1 90 ? -7.691 10.855 36.937 1.00 93.69 90 TYR A C 1
ATOM 769 O O . TYR A 1 90 ? -8.519 11.769 36.866 1.00 93.69 90 TYR A O 1
ATOM 777 N N . GLU A 1 91 ? -7.915 9.680 36.345 1.00 93.44 91 GLU A N 1
ATOM 778 C CA . GLU A 1 91 ? -9.158 9.376 35.620 1.00 93.44 91 GLU A CA 1
ATOM 779 C C . GLU A 1 91 ? -10.353 9.286 36.584 1.00 93.44 91 GLU A C 1
ATOM 781 O O . GLU A 1 91 ? -11.436 9.777 36.263 1.00 93.44 91 GLU A O 1
ATOM 786 N N . ILE A 1 92 ? -10.153 8.743 37.792 1.00 93.69 92 ILE A N 1
ATOM 787 C CA . ILE A 1 92 ? -11.163 8.712 38.862 1.00 93.69 92 ILE A CA 1
ATOM 788 C C . ILE A 1 92 ? -11.523 10.124 39.321 1.00 93.69 92 ILE A C 1
ATOM 790 O O . ILE A 1 92 ? -12.711 10.448 39.421 1.00 93.69 92 ILE A O 1
ATOM 794 N N . GLU A 1 93 ? -10.529 10.978 39.567 1.00 93.19 93 GLU A N 1
ATOM 795 C CA . GLU A 1 93 ? -10.748 12.385 39.911 1.00 93.19 93 GLU A CA 1
ATOM 796 C C . GLU A 1 93 ? -11.565 13.096 38.834 1.00 93.19 93 GLU A C 1
ATOM 798 O O . GLU A 1 93 ? -12.606 13.692 39.127 1.00 93.19 93 GLU A O 1
ATOM 803 N N . SER A 1 94 ? -11.137 12.973 37.576 1.00 92.12 94 SER A N 1
ATOM 804 C CA . SER A 1 94 ? -11.796 13.587 36.420 1.00 92.12 94 SER A CA 1
ATOM 805 C C . SER A 1 94 ? -13.242 13.107 36.271 1.00 92.12 94 SER A C 1
ATOM 807 O O . SER A 1 94 ? -14.156 13.917 36.085 1.00 92.12 94 SER A O 1
ATOM 809 N N . TYR A 1 95 ? -13.479 11.803 36.426 1.00 92.06 95 TYR A N 1
ATOM 810 C CA . TYR A 1 95 ? -14.809 11.200 36.375 1.00 92.06 95 TYR A CA 1
ATOM 811 C C . TYR A 1 95 ? -15.724 11.719 37.494 1.00 92.06 95 TYR A C 1
ATOM 813 O O . TYR A 1 95 ? -16.856 12.146 37.241 1.00 92.06 95 TYR A O 1
ATOM 821 N N . LEU A 1 96 ? -15.232 11.750 38.736 1.00 92.25 96 LEU A N 1
ATOM 822 C CA . LEU A 1 96 ? -15.976 12.277 39.882 1.00 92.25 96 LEU A CA 1
ATOM 823 C C . LEU A 1 96 ? -16.260 13.776 39.736 1.00 92.25 96 LEU A C 1
ATOM 825 O O . LEU A 1 96 ? -17.369 14.216 40.051 1.00 92.25 96 LEU A O 1
ATOM 829 N N . ILE A 1 97 ? -15.307 14.558 39.223 1.00 92.25 97 ILE A N 1
ATOM 830 C CA . ILE A 1 97 ? -15.498 15.977 38.897 1.00 92.25 97 ILE A CA 1
ATOM 831 C C . ILE A 1 97 ? -16.613 16.141 37.860 1.00 92.25 97 ILE A C 1
ATOM 833 O O . ILE A 1 97 ? -17.533 16.929 38.098 1.00 92.25 97 ILE A O 1
ATOM 837 N N . GLY A 1 98 ? -16.572 15.379 36.762 1.00 88.25 98 GLY A N 1
ATOM 838 C CA . GLY A 1 98 ? -17.582 15.415 35.699 1.00 88.25 98 GLY A CA 1
ATOM 839 C C . GLY A 1 98 ? -18.987 15.060 36.195 1.00 88.25 98 GLY A C 1
ATOM 840 O O . GLY A 1 98 ? -19.966 15.698 35.814 1.00 88.25 98 GLY A O 1
ATOM 841 N N . LYS A 1 99 ? -19.094 14.119 37.142 1.00 90.19 99 LYS A N 1
ATOM 842 C CA . LYS A 1 99 ? -20.362 13.752 37.803 1.00 90.19 99 LYS A CA 1
ATOM 843 C C . LYS A 1 99 ? -20.738 14.675 38.977 1.00 90.19 99 LYS A C 1
ATOM 845 O O . LYS A 1 99 ? -21.680 14.368 39.705 1.00 90.19 99 LYS A O 1
ATOM 850 N N . LYS A 1 100 ? -20.024 15.791 39.186 1.00 93.06 100 LYS A N 1
ATOM 851 C CA . LYS A 1 100 ? -20.229 16.764 40.283 1.00 93.06 100 LYS A CA 1
ATOM 852 C C . LYS A 1 100 ? -20.084 16.167 41.699 1.00 93.06 100 LYS A C 1
ATOM 854 O O . LYS A 1 100 ? -20.696 16.644 42.650 1.00 93.06 100 LYS A O 1
ATOM 859 N N . ARG A 1 101 ? -19.232 15.151 41.870 1.00 91.56 101 ARG A N 1
ATOM 860 C CA . ARG A 1 101 ? -18.971 14.419 43.130 1.00 91.56 101 ARG A CA 1
ATOM 861 C C . ARG A 1 101 ? -17.595 14.716 43.740 1.00 91.56 101 ARG A C 1
ATOM 863 O O . ARG A 1 101 ? -17.013 13.867 44.406 1.00 91.56 101 ARG A O 1
ATOM 870 N N . ARG A 1 102 ? -17.079 15.939 43.563 1.00 91.88 102 ARG A N 1
ATOM 871 C CA . ARG A 1 102 ? -15.718 16.344 43.989 1.00 91.88 102 ARG A CA 1
ATOM 872 C C . ARG A 1 102 ? -15.387 16.015 45.451 1.00 91.88 102 ARG A C 1
ATOM 874 O O . ARG A 1 102 ? -14.281 15.593 45.746 1.00 91.88 102 ARG A O 1
ATOM 881 N N . LYS A 1 103 ? -16.363 16.139 46.356 1.00 93.50 103 LYS A N 1
ATOM 882 C CA . LYS A 1 103 ? -16.191 15.864 47.795 1.00 93.50 103 LYS A CA 1
ATOM 883 C C . LYS A 1 103 ? -15.876 14.393 48.122 1.00 93.50 103 LYS A C 1
ATOM 885 O O . LYS A 1 103 ? -15.516 14.096 49.251 1.00 93.50 103 LYS A O 1
ATOM 890 N N . GLN A 1 104 ? -16.054 13.475 47.170 1.00 91.38 104 GLN A N 1
ATOM 891 C CA . GLN A 1 104 ? -15.848 12.036 47.366 1.00 91.38 104 GLN A CA 1
ATOM 892 C C . GLN A 1 104 ? -14.447 11.567 46.946 1.00 91.38 104 GLN A C 1
ATOM 894 O O . GLN A 1 104 ? -14.105 10.422 47.222 1.00 91.38 104 GLN A O 1
ATOM 899 N N . ILE A 1 105 ? -13.648 12.427 46.302 1.00 91.38 105 ILE A N 1
ATOM 900 C CA . ILE A 1 105 ? -12.351 12.069 45.706 1.00 91.38 105 ILE A CA 1
ATOM 901 C C . ILE A 1 105 ? -11.422 11.429 46.741 1.00 91.38 105 ILE A C 1
ATOM 903 O O . ILE A 1 105 ? -11.079 10.257 46.603 1.00 91.38 105 ILE A O 1
ATOM 907 N N . ASP A 1 106 ? -11.113 12.141 47.827 1.00 89.81 106 ASP A N 1
ATOM 908 C CA . ASP A 1 106 ? -10.164 11.662 48.840 1.00 89.81 106 ASP A CA 1
ATOM 909 C C . ASP A 1 106 ? -10.605 10.343 49.487 1.00 89.81 106 ASP A C 1
ATOM 911 O O . ASP A 1 106 ? -9.778 9.497 49.822 1.00 89.81 106 ASP A O 1
ATOM 915 N N . SER A 1 107 ? -11.916 10.149 49.665 1.00 90.75 107 SER A N 1
ATOM 916 C CA . SER A 1 107 ? -12.467 8.916 50.235 1.00 90.75 107 SER A CA 1
ATOM 917 C C . SER A 1 107 ? -12.364 7.738 49.269 1.00 90.75 107 SER A C 1
ATOM 919 O O . SER A 1 107 ? -12.148 6.612 49.715 1.00 90.75 107 SER A O 1
ATOM 921 N N . VAL A 1 108 ? -12.540 7.978 47.968 1.00 91.31 108 VAL A N 1
ATOM 922 C CA . VAL A 1 108 ? -12.437 6.943 46.934 1.00 91.31 108 VAL A CA 1
ATOM 923 C C . VAL A 1 108 ? -10.978 6.543 46.732 1.00 91.31 108 VAL A C 1
ATOM 925 O O . VAL A 1 108 ? -10.683 5.351 46.740 1.00 91.31 108 VAL A O 1
ATOM 928 N N . LEU A 1 109 ? -10.060 7.510 46.632 1.00 92.25 109 LEU A N 1
ATOM 929 C CA . LEU A 1 109 ? -8.634 7.252 46.387 1.00 92.25 109 LEU A CA 1
ATOM 930 C C . LEU A 1 109 ? -7.918 6.563 47.563 1.00 92.25 109 LEU A C 1
ATOM 932 O O . LEU A 1 109 ? -6.867 5.956 47.379 1.00 92.25 109 LEU A O 1
ATOM 936 N N . LYS A 1 110 ? -8.493 6.594 48.770 1.00 92.75 110 LYS A N 1
ATOM 937 C CA . LYS A 1 110 ? -7.978 5.859 49.939 1.00 92.75 110 LYS A CA 1
ATOM 938 C C . LYS A 1 110 ? -8.432 4.394 50.007 1.00 92.75 110 LYS A C 1
ATOM 940 O O . LYS A 1 110 ? -7.990 3.675 50.898 1.00 92.75 110 LYS A O 1
ATOM 945 N N . SER A 1 111 ? -9.317 3.939 49.115 1.00 92.88 111 SER A N 1
ATOM 946 C CA . SER A 1 111 ? -9.895 2.590 49.157 1.00 92.88 111 SER A CA 1
ATOM 947 C C . SER A 1 111 ? -9.689 1.837 47.845 1.00 92.88 111 SER A C 1
ATOM 949 O O . SER A 1 111 ? -10.335 2.130 46.842 1.00 92.88 111 SER A O 1
ATOM 951 N N . GLU A 1 112 ? -8.870 0.784 47.866 1.00 89.06 112 GLU A N 1
ATOM 952 C CA . GLU A 1 112 ? -8.610 -0.059 46.686 1.00 89.06 112 GLU A CA 1
ATOM 953 C C . GLU A 1 112 ? -9.885 -0.682 46.101 1.00 89.06 112 GLU A C 1
ATOM 955 O O . GLU A 1 112 ? -10.063 -0.743 44.883 1.00 89.06 112 GLU A O 1
ATOM 960 N N . LYS A 1 113 ? -10.828 -1.077 46.965 1.00 91.00 113 LYS A N 1
ATOM 961 C CA . LYS A 1 113 ? -12.128 -1.616 46.543 1.00 91.00 113 LYS A CA 1
ATOM 962 C C . LYS A 1 113 ? -12.945 -0.586 45.760 1.00 91.00 113 LYS A C 1
ATOM 964 O O . LYS A 1 113 ? -13.587 -0.936 44.770 1.00 91.00 113 LYS A O 1
ATOM 969 N N . LEU A 1 114 ? -12.940 0.676 46.199 1.00 90.38 114 LEU A N 1
ATOM 970 C CA . LEU A 1 114 ? -13.636 1.750 45.491 1.00 90.38 114 LEU A CA 1
ATOM 971 C C . LEU A 1 114 ? -12.904 2.117 44.200 1.00 90.38 114 LEU A C 1
ATOM 973 O O . LEU A 1 114 ? -13.564 2.244 43.174 1.00 90.38 114 LEU A O 1
ATOM 977 N N . ILE A 1 115 ? -11.571 2.193 44.218 1.00 90.38 115 ILE A N 1
ATOM 978 C CA . ILE A 1 115 ? -10.749 2.420 43.019 1.00 90.38 115 ILE A CA 1
ATOM 979 C C . ILE A 1 115 ? -11.086 1.402 41.926 1.00 90.38 115 ILE A C 1
ATOM 981 O O . ILE A 1 115 ? -11.372 1.798 40.798 1.00 90.38 115 ILE A O 1
ATOM 985 N N . SER A 1 116 ? -11.131 0.109 42.261 1.00 88.19 116 SER A N 1
ATOM 986 C CA . SER A 1 116 ? -11.473 -0.953 41.305 1.00 88.19 116 SER A CA 1
ATOM 987 C C . SER A 1 116 ? -12.887 -0.781 40.729 1.00 88.19 116 SER A C 1
ATOM 989 O O . SER A 1 116 ? -13.079 -0.766 39.516 1.00 88.19 116 SER A O 1
ATOM 991 N N . LYS A 1 117 ? -13.882 -0.502 41.582 1.00 90.31 117 LYS A N 1
ATOM 992 C CA . LYS A 1 117 ? -15.265 -0.259 41.135 1.00 90.31 117 LYS A CA 1
ATOM 993 C C . LYS A 1 117 ? -15.388 0.962 40.212 1.00 90.31 117 LYS A C 1
ATOM 995 O O . LYS A 1 117 ? -16.191 0.966 39.273 1.00 90.31 117 LYS A O 1
ATOM 1000 N N . PHE A 1 118 ? -14.620 2.017 40.482 1.00 91.75 118 PHE A N 1
ATOM 1001 C CA . PHE A 1 118 ? -14.585 3.194 39.619 1.00 91.75 118 PHE A CA 1
ATOM 1002 C C . PHE A 1 118 ? -13.822 2.932 38.317 1.00 91.75 118 PHE A C 1
ATOM 1004 O O . PHE A 1 118 ? -14.278 3.422 37.288 1.00 91.75 118 PHE A O 1
ATOM 1011 N N . LYS A 1 119 ? -12.755 2.116 38.320 1.00 90.94 119 LYS A N 1
ATOM 1012 C CA . LYS A 1 119 ? -12.067 1.664 37.095 1.00 90.94 119 LYS A CA 1
ATOM 1013 C C . LYS A 1 119 ? -13.065 1.055 36.107 1.00 90.94 119 LYS A C 1
ATOM 1015 O O . LYS A 1 119 ? -13.135 1.511 34.968 1.00 90.94 119 LYS A O 1
ATOM 1020 N N . ASP A 1 120 ? -13.898 0.120 36.560 1.00 88.56 120 ASP A N 1
ATOM 1021 C CA . ASP A 1 120 ? -14.912 -0.520 35.709 1.00 88.56 120 ASP A CA 1
ATOM 1022 C C . ASP A 1 120 ? -15.955 0.481 35.195 1.00 88.56 120 ASP A C 1
ATOM 1024 O O . ASP A 1 120 ? -16.295 0.493 34.012 1.00 88.56 120 ASP A O 1
ATOM 1028 N N . SER A 1 121 ? -16.427 1.373 36.071 1.00 90.56 121 SER A N 1
ATOM 1029 C CA . SER A 1 121 ? -17.422 2.394 35.711 1.00 90.56 121 SER A CA 1
ATOM 1030 C C . SER A 1 121 ? -16.893 3.364 34.648 1.00 90.56 121 SER A C 1
ATOM 1032 O O . SER A 1 121 ? -17.604 3.698 33.703 1.00 90.56 121 SER A O 1
ATOM 1034 N N . ILE A 1 122 ? -15.634 3.789 34.780 1.00 90.25 122 ILE A N 1
ATOM 1035 C CA . ILE A 1 122 ? -14.954 4.664 33.819 1.00 90.25 122 ILE A CA 1
ATOM 1036 C C . ILE A 1 122 ? -14.825 3.969 32.461 1.00 90.25 122 ILE A C 1
ATOM 1038 O O . ILE A 1 122 ? -15.101 4.583 31.430 1.00 90.25 122 ILE A O 1
ATOM 1042 N N . ILE A 1 123 ? -14.442 2.687 32.451 1.00 89.19 123 ILE A N 1
ATOM 1043 C CA . ILE A 1 123 ? -14.329 1.894 31.221 1.00 89.19 123 ILE A CA 1
ATOM 1044 C C . ILE A 1 123 ? -15.689 1.804 30.516 1.00 89.19 123 ILE A C 1
ATOM 1046 O O . ILE A 1 123 ? -15.764 2.062 29.315 1.00 89.19 123 ILE A O 1
ATOM 1050 N N . VAL A 1 124 ? -16.763 1.485 31.246 1.00 88.06 124 VAL A N 1
ATOM 1051 C CA . VAL A 1 124 ? -18.116 1.356 30.678 1.00 88.06 124 VAL A CA 1
ATOM 1052 C C . VAL A 1 124 ? -18.613 2.678 30.091 1.00 88.06 124 VAL A C 1
ATOM 1054 O O . VAL A 1 124 ? -19.024 2.702 28.927 1.00 88.06 124 VAL A O 1
ATOM 1057 N N . ASP A 1 125 ? -18.535 3.777 30.850 1.00 84.62 125 ASP A N 1
ATOM 1058 C CA . ASP A 1 125 ? -18.991 5.095 30.386 1.00 84.62 125 ASP A CA 1
ATOM 1059 C C . ASP A 1 125 ? -18.204 5.534 29.143 1.00 84.62 125 ASP A C 1
ATOM 1061 O O . ASP A 1 125 ? -18.791 5.999 28.162 1.00 84.62 125 ASP A O 1
ATOM 1065 N N . ARG A 1 126 ? -16.883 5.315 29.135 1.00 82.69 126 ARG A N 1
ATOM 1066 C CA . ARG A 1 126 ? -16.031 5.648 27.992 1.00 82.69 126 ARG A CA 1
ATOM 1067 C C . ARG A 1 126 ? -16.388 4.825 26.756 1.00 82.69 126 ARG A C 1
ATOM 1069 O O . ARG A 1 126 ? -16.589 5.402 25.691 1.00 82.69 126 ARG A O 1
ATOM 1076 N N . ILE A 1 127 ? -16.509 3.501 26.877 1.00 83.00 127 ILE A N 1
ATOM 1077 C CA . ILE A 1 127 ? -16.886 2.629 25.749 1.00 83.00 127 ILE A CA 1
ATOM 1078 C C . ILE A 1 127 ? -18.244 3.049 25.167 1.00 83.00 127 ILE A C 1
ATOM 1080 O O . ILE A 1 127 ? -18.414 3.027 23.947 1.00 83.00 127 ILE A O 1
ATOM 1084 N N . SER A 1 128 ? -19.196 3.430 26.023 1.00 81.06 128 SER A N 1
ATOM 1085 C CA . SER A 1 128 ? -20.521 3.895 25.601 1.00 81.06 128 SER A CA 1
ATOM 1086 C C . SER A 1 128 ? -20.437 5.176 24.764 1.00 81.06 128 SER A C 1
ATOM 1088 O O . SER A 1 128 ? -20.922 5.192 23.632 1.00 81.06 128 SER A O 1
ATOM 1090 N N . LEU A 1 129 ? -19.731 6.199 25.264 1.00 75.12 129 LEU A N 1
ATOM 1091 C CA . LEU A 1 129 ? -19.520 7.480 24.571 1.00 75.12 129 LEU A CA 1
ATOM 1092 C C . LEU A 1 129 ? -18.893 7.292 23.181 1.00 75.12 129 LEU A C 1
ATOM 1094 O O . LEU A 1 129 ? -19.378 7.829 22.185 1.00 75.12 129 LEU A O 1
ATOM 1098 N N . TYR A 1 130 ? -17.849 6.466 23.084 1.00 71.75 130 TYR A N 1
ATOM 1099 C CA . TYR A 1 130 ? -17.160 6.242 21.811 1.00 71.75 130 TYR A CA 1
ATOM 1100 C C . TYR A 1 130 ? -18.001 5.480 20.779 1.00 71.75 130 TYR A C 1
ATOM 1102 O O . TYR A 1 130 ? -17.818 5.686 19.578 1.00 71.75 130 TYR A O 1
ATOM 1110 N N . LYS A 1 131 ? -18.923 4.609 21.214 1.00 70.88 131 LYS A N 1
ATOM 1111 C CA . LYS A 1 131 ? -19.829 3.899 20.297 1.00 70.88 131 LYS A CA 1
ATOM 1112 C C . LYS A 1 131 ? -20.897 4.815 19.702 1.00 70.88 131 LYS A C 1
ATOM 1114 O O . LYS A 1 131 ? -21.298 4.578 18.567 1.00 70.88 131 LYS A O 1
ATOM 1119 N N . SER A 1 132 ? -21.357 5.830 20.435 1.00 66.19 132 SER A N 1
ATOM 1120 C CA . SER A 1 132 ? -22.411 6.739 19.965 1.00 66.19 132 SER A CA 1
ATOM 1121 C C . SER A 1 132 ? -21.918 7.854 19.040 1.00 66.19 132 SER A C 1
ATOM 1123 O O . SER A 1 132 ? -22.710 8.371 18.260 1.00 66.19 132 SER A O 1
ATOM 1125 N N . GLU A 1 133 ? -20.636 8.230 19.104 1.00 62.97 133 GLU A N 1
ATOM 1126 C CA . GLU A 1 133 ? -20.153 9.485 18.498 1.00 62.97 133 GLU A CA 1
ATOM 1127 C C . GLU A 1 133 ? -19.230 9.314 17.276 1.00 62.97 133 GLU A C 1
ATOM 1129 O O . GLU A 1 133 ? -18.924 10.297 16.597 1.00 62.97 133 GLU A O 1
ATOM 1134 N N . ARG A 1 134 ? -18.761 8.099 16.947 1.00 70.81 134 ARG A N 1
ATOM 1135 C CA . ARG A 1 134 ? -17.738 7.940 15.895 1.00 70.81 134 ARG A CA 1
ATOM 1136 C C . ARG A 1 134 ? -18.331 7.872 14.488 1.00 70.81 134 ARG A C 1
ATOM 1138 O O . ARG A 1 134 ? -19.064 6.953 14.134 1.00 70.81 134 ARG A O 1
ATOM 1145 N N . ASN A 1 135 ? -17.892 8.795 13.634 1.00 76.56 135 ASN A N 1
ATOM 1146 C CA . ASN A 1 135 ? -18.098 8.718 12.193 1.00 76.56 135 ASN A CA 1
ATOM 1147 C C . ASN A 1 135 ? -17.118 7.709 11.564 1.00 76.56 135 ASN A C 1
ATOM 1149 O O . ASN A 1 135 ? -15.919 7.969 11.458 1.00 76.56 135 ASN A O 1
ATOM 1153 N N . CYS A 1 136 ? -17.630 6.568 11.103 1.00 82.00 136 CYS A N 1
ATOM 1154 C CA . CYS A 1 136 ? -16.821 5.509 10.496 1.00 82.00 136 CYS A CA 1
ATOM 1155 C C . CYS A 1 136 ? -16.401 5.782 9.038 1.00 82.00 136 CYS A C 1
ATOM 1157 O O . CYS A 1 136 ? -15.681 4.978 8.448 1.00 82.00 136 CYS A O 1
ATOM 1159 N N . LYS A 1 137 ? -16.795 6.918 8.441 1.00 81.31 137 LYS A N 1
ATOM 1160 C CA . LYS A 1 137 ? -16.459 7.262 7.047 1.00 81.31 137 LYS A CA 1
ATOM 1161 C C . LYS A 1 137 ? -14.944 7.279 6.792 1.00 81.31 137 LYS A C 1
ATOM 1163 O O . LYS A 1 137 ? -14.516 6.863 5.717 1.00 81.31 137 LYS A O 1
ATOM 1168 N N . GLY A 1 138 ? -14.152 7.708 7.781 1.00 83.31 138 GLY A N 1
ATOM 1169 C CA . GLY A 1 138 ? -12.686 7.786 7.711 1.00 83.31 138 GLY A CA 1
ATOM 1170 C C . GLY A 1 138 ? -11.931 6.497 8.069 1.00 83.31 138 GLY A C 1
ATOM 1171 O O . GLY A 1 138 ? -10.707 6.473 7.946 1.00 83.31 138 GLY A O 1
ATOM 1172 N N . ALA A 1 139 ? -12.623 5.430 8.486 1.00 88.88 139 ALA A N 1
ATOM 1173 C CA . ALA A 1 139 ? -12.015 4.161 8.898 1.00 88.88 139 ALA A CA 1
ATOM 1174 C C . ALA A 1 139 ? -11.606 3.307 7.682 1.00 88.88 139 ALA A C 1
ATOM 1176 O O . ALA A 1 139 ? -12.181 2.255 7.402 1.00 88.88 139 ALA A O 1
ATOM 1177 N N . ILE A 1 140 ? -10.637 3.801 6.913 1.00 89.31 140 ILE A N 1
ATOM 1178 C CA . ILE A 1 140 ? -10.112 3.124 5.724 1.00 89.31 140 ILE A CA 1
ATOM 1179 C C . ILE A 1 140 ? -9.086 2.068 6.160 1.00 89.31 140 ILE A C 1
ATOM 1181 O O . ILE A 1 140 ? -8.151 2.412 6.892 1.00 89.31 140 ILE A O 1
ATOM 1185 N N . PRO A 1 141 ? -9.217 0.806 5.713 1.00 87.50 141 PRO A N 1
ATOM 1186 C CA . PRO A 1 141 ? -8.251 -0.243 6.025 1.00 87.50 141 PRO A CA 1
ATOM 1187 C C . PRO A 1 141 ? -6.883 0.034 5.383 1.00 87.50 141 PRO A C 1
ATOM 1189 O O . PRO A 1 141 ? -6.731 0.917 4.539 1.00 87.50 141 PRO A O 1
ATOM 1192 N N . ASN A 1 142 ? -5.866 -0.738 5.767 1.00 83.50 142 ASN A N 1
ATOM 1193 C CA . ASN A 1 142 ? -4.565 -0.676 5.106 1.00 83.50 142 ASN A CA 1
ATOM 1194 C C . ASN A 1 142 ? -4.670 -1.235 3.676 1.00 83.50 142 ASN A C 1
ATOM 1196 O O . ASN A 1 142 ? -5.045 -2.392 3.495 1.00 83.50 142 ASN A O 1
ATOM 1200 N N . LEU A 1 143 ? -4.338 -0.424 2.668 1.00 87.88 143 LEU A N 1
ATOM 1201 C CA . LEU A 1 143 ? -4.550 -0.757 1.254 1.00 87.88 143 LEU A CA 1
ATOM 1202 C C . LEU A 1 143 ? -3.314 -1.340 0.556 1.00 87.88 143 LEU A C 1
ATOM 1204 O O . LEU A 1 143 ? -3.430 -1.827 -0.565 1.00 87.88 143 LEU A O 1
ATOM 1208 N N . ASP A 1 144 ? -2.148 -1.344 1.204 1.00 83.44 144 ASP A N 1
ATOM 1209 C CA . ASP A 1 144 ? -0.878 -1.762 0.590 1.00 83.44 144 ASP A CA 1
ATOM 1210 C C . ASP A 1 144 ? -0.927 -3.211 0.061 1.00 83.44 144 ASP A C 1
ATOM 1212 O O . ASP A 1 144 ? -0.595 -3.480 -1.091 1.00 83.44 144 ASP A O 1
ATOM 1216 N N . LEU A 1 145 ? -1.448 -4.154 0.854 1.00 86.50 145 LEU A N 1
ATOM 1217 C CA . LEU A 1 145 ? -1.618 -5.540 0.400 1.00 86.50 145 LEU A CA 1
ATOM 1218 C C . LEU A 1 145 ? -2.760 -5.682 -0.624 1.00 86.50 145 LEU A C 1
ATOM 1220 O O . LEU A 1 145 ? -2.629 -6.389 -1.623 1.00 86.50 145 LEU A O 1
ATOM 1224 N N . LEU A 1 146 ? -3.877 -4.985 -0.402 1.00 89.19 146 LEU A N 1
ATOM 1225 C CA . LEU A 1 146 ? -5.085 -5.088 -1.230 1.00 89.19 146 LEU A CA 1
ATOM 1226 C C . LEU A 1 146 ? -4.872 -4.562 -2.656 1.00 89.19 146 LEU A C 1
ATOM 1228 O O . LEU A 1 146 ? -5.355 -5.149 -3.624 1.00 89.19 146 LEU A O 1
ATOM 1232 N N . THR A 1 147 ? -4.106 -3.483 -2.800 1.00 89.06 147 THR A N 1
ATOM 1233 C CA . THR A 1 147 ? -3.754 -2.899 -4.100 1.00 89.06 147 THR A CA 1
ATOM 1234 C C . THR A 1 147 ? -2.795 -3.781 -4.899 1.00 89.06 147 THR A C 1
ATOM 1236 O O . THR A 1 147 ? -2.772 -3.675 -6.123 1.00 89.06 147 THR A O 1
ATOM 1239 N N . LYS A 1 148 ? -2.032 -4.681 -4.261 1.00 86.88 148 LYS A N 1
ATOM 1240 C CA . LYS A 1 148 ? -1.178 -5.676 -4.944 1.00 86.88 148 LYS A CA 1
ATOM 1241 C C . LYS A 1 148 ? -1.966 -6.884 -5.449 1.00 86.88 148 LYS A C 1
ATOM 1243 O O . LYS A 1 148 ? -1.583 -7.470 -6.455 1.00 86.88 148 LYS A O 1
ATOM 1248 N N . LEU A 1 149 ? -3.085 -7.214 -4.801 1.00 88.94 149 LEU A N 1
ATOM 1249 C CA . LEU A 1 149 ? -3.988 -8.289 -5.229 1.00 88.94 149 LEU A CA 1
ATOM 1250 C C . LEU A 1 149 ? -4.830 -7.913 -6.452 1.00 88.94 149 LEU A C 1
ATOM 1252 O O . LEU A 1 149 ? -5.254 -8.799 -7.176 1.00 88.94 149 LEU A O 1
ATOM 1256 N N . LYS A 1 150 ? -5.042 -6.618 -6.721 1.00 89.94 150 LYS A N 1
ATOM 1257 C CA . LYS A 1 150 ? -5.700 -6.108 -7.942 1.00 89.94 150 LYS A CA 1
ATOM 1258 C C . LYS A 1 150 ? -7.158 -6.547 -8.145 1.00 89.94 150 LYS A C 1
ATOM 1260 O O . LYS A 1 150 ? -7.629 -6.606 -9.277 1.00 89.94 150 LYS A O 1
ATOM 1265 N N . TYR A 1 151 ? -7.912 -6.818 -7.082 1.00 93.31 151 TYR A N 1
ATOM 1266 C CA . TYR A 1 151 ? -9.344 -7.108 -7.221 1.00 93.31 151 TYR A CA 1
ATOM 1267 C C . TYR A 1 151 ? -10.133 -5.880 -7.723 1.00 93.31 151 TYR A C 1
ATOM 1269 O O . TYR A 1 151 ? -9.948 -4.792 -7.170 1.00 93.31 151 TYR A O 1
ATOM 1277 N N . PRO A 1 152 ? -11.040 -6.022 -8.711 1.00 93.88 152 PRO A N 1
ATOM 1278 C CA . PRO A 1 152 ? -11.898 -4.922 -9.163 1.00 93.88 152 PRO A CA 1
ATOM 1279 C C . PRO A 1 152 ? -12.725 -4.291 -8.034 1.00 93.88 152 PRO A C 1
ATOM 1281 O O . PRO A 1 152 ? -12.865 -3.076 -7.966 1.00 93.88 152 PRO A O 1
ATOM 1284 N N . GLU A 1 153 ? -13.191 -5.096 -7.080 1.00 95.31 153 GLU A N 1
ATOM 1285 C CA . GLU A 1 153 ? -13.984 -4.632 -5.938 1.00 95.31 153 GLU A CA 1
ATOM 1286 C C . GLU A 1 153 ? -13.172 -3.730 -4.986 1.00 95.31 153 GLU A C 1
ATOM 1288 O O . GLU A 1 153 ? -13.715 -2.819 -4.350 1.00 95.31 153 GLU A O 1
ATOM 1293 N N . VAL A 1 154 ? -11.853 -3.956 -4.907 1.00 95.25 154 VAL A N 1
ATOM 1294 C CA . VAL A 1 154 ? -10.927 -3.073 -4.182 1.00 95.25 154 VAL A CA 1
ATOM 1295 C C . VAL A 1 154 ? -10.814 -1.738 -4.919 1.00 95.25 154 VAL A C 1
ATOM 1297 O O . VAL A 1 154 ? -10.928 -0.694 -4.279 1.00 95.25 154 VAL A O 1
ATOM 1300 N N . TYR A 1 155 ? -10.650 -1.756 -6.248 1.00 95.44 155 TYR A N 1
ATOM 1301 C CA . TYR A 1 155 ? -10.634 -0.534 -7.061 1.00 95.44 155 TYR A CA 1
ATOM 1302 C C . TYR A 1 155 ? -11.916 0.284 -6.872 1.00 95.44 155 TYR A C 1
ATOM 1304 O O . TYR A 1 155 ? -11.836 1.470 -6.551 1.00 95.44 155 TYR A O 1
ATOM 1312 N N . ASP A 1 156 ? -13.086 -0.347 -6.993 1.00 95.44 156 ASP A N 1
ATOM 1313 C CA . ASP A 1 156 ? -14.381 0.329 -6.860 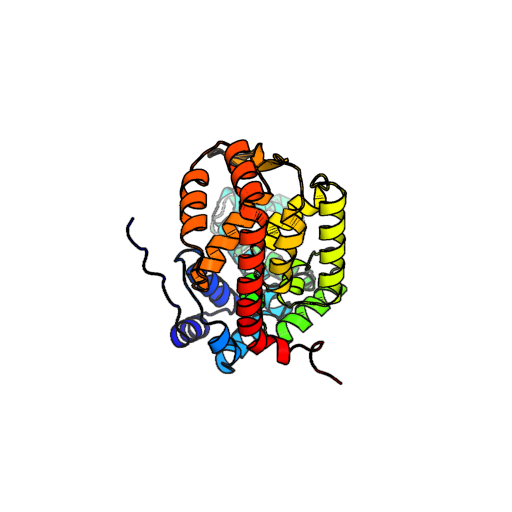1.00 95.44 156 ASP A CA 1
ATOM 1314 C C . ASP A 1 156 ? -14.540 0.984 -5.483 1.00 95.44 156 ASP A C 1
ATOM 1316 O O . ASP A 1 156 ? -14.987 2.131 -5.369 1.00 95.44 156 ASP A O 1
ATOM 1320 N N . SER A 1 157 ? -14.108 0.285 -4.429 1.00 95.81 157 SER A N 1
ATOM 1321 C CA . SER A 1 157 ? -14.118 0.809 -3.062 1.00 95.81 157 SER A CA 1
ATOM 1322 C C . SER A 1 157 ? -13.215 2.035 -2.924 1.00 95.81 157 SER A C 1
ATOM 1324 O O . SER A 1 157 ? -13.650 3.068 -2.416 1.00 95.81 157 SER A O 1
ATOM 1326 N N . ILE A 1 158 ? -11.986 1.967 -3.441 1.00 95.44 158 ILE A N 1
ATOM 1327 C CA . ILE A 1 158 ? -11.015 3.067 -3.373 1.00 95.44 158 ILE A CA 1
ATOM 1328 C C . ILE A 1 158 ? -11.481 4.265 -4.205 1.00 95.44 158 ILE A C 1
ATOM 1330 O O . ILE A 1 158 ? -11.438 5.393 -3.716 1.00 95.44 158 ILE A O 1
ATOM 1334 N N . LYS A 1 159 ? -12.003 4.047 -5.419 1.00 95.62 159 LYS A N 1
ATOM 1335 C CA . LYS A 1 159 ? -12.551 5.114 -6.275 1.00 95.62 159 LYS A CA 1
ATOM 1336 C C . LYS A 1 159 ? -13.774 5.776 -5.641 1.00 95.62 159 LYS A C 1
ATOM 1338 O O . LYS A 1 159 ? -13.968 6.985 -5.777 1.00 95.62 159 LYS A O 1
ATOM 1343 N N . LYS A 1 160 ? -14.605 5.014 -4.925 1.00 94.94 160 LYS A N 1
ATOM 1344 C CA . LYS A 1 160 ? -15.700 5.570 -4.121 1.00 94.94 160 LYS A CA 1
ATOM 1345 C C . LYS A 1 160 ? -15.153 6.432 -2.983 1.00 94.94 160 LYS A C 1
ATOM 1347 O O . LYS A 1 160 ? -15.573 7.580 -2.836 1.00 94.94 160 LYS A O 1
ATOM 1352 N N . TRP A 1 161 ? -14.195 5.925 -2.208 1.00 95.12 161 TRP A N 1
ATOM 1353 C CA . TRP A 1 161 ? -13.617 6.664 -1.083 1.00 95.12 161 TRP A CA 1
ATOM 1354 C C . TRP A 1 161 ? -12.866 7.920 -1.514 1.00 95.12 161 TRP A C 1
ATOM 1356 O O . TRP A 1 161 ? -12.974 8.931 -0.830 1.00 95.12 161 TRP A O 1
ATOM 1366 N N . SER A 1 162 ? -12.193 7.910 -2.666 1.00 94.44 162 SER A N 1
ATOM 1367 C CA . SER A 1 162 ? -11.494 9.089 -3.187 1.00 94.44 162 SER A CA 1
ATOM 1368 C C . SER A 1 162 ? -12.439 10.241 -3.536 1.00 94.44 162 SER A C 1
ATOM 1370 O O . SER A 1 162 ? -12.028 11.396 -3.533 1.00 94.44 162 SER A O 1
ATOM 1372 N N . ARG A 1 163 ? -13.708 9.944 -3.848 1.00 94.00 163 ARG A N 1
ATOM 1373 C CA . ARG A 1 163 ? -14.759 10.957 -4.051 1.00 94.00 163 ARG A CA 1
ATOM 1374 C C . ARG A 1 163 ? -15.367 11.413 -2.728 1.00 94.00 163 ARG A C 1
ATOM 1376 O O . ARG A 1 163 ? -15.721 12.574 -2.576 1.00 94.00 163 ARG A O 1
ATOM 1383 N N . GLU A 1 164 ? -15.518 10.488 -1.784 1.00 93.69 164 GLU A N 1
ATOM 1384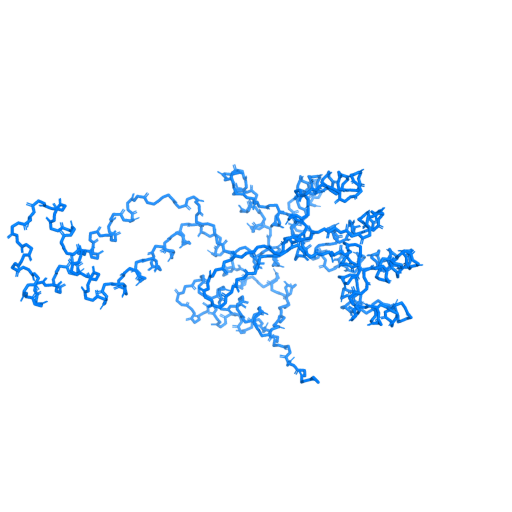 C CA . GLU A 1 164 ? -16.113 10.762 -0.477 1.00 93.69 164 GLU A CA 1
ATOM 1385 C C . GLU A 1 164 ? -15.180 11.523 0.478 1.00 93.69 164 GLU A C 1
ATOM 1387 O O . GLU A 1 164 ? -15.685 12.226 1.356 1.00 93.69 164 GLU A O 1
ATOM 1392 N N . LEU A 1 165 ? -13.865 11.341 0.337 1.00 91.25 165 LEU A N 1
ATOM 1393 C CA . LEU A 1 165 ? -12.807 11.850 1.217 1.00 91.25 165 LEU A CA 1
ATOM 1394 C C . LEU A 1 165 ? -11.736 12.588 0.387 1.00 91.25 165 LEU A C 1
ATOM 1396 O O . LEU A 1 165 ? -10.615 12.088 0.253 1.00 91.25 165 LEU A O 1
ATOM 1400 N N . PRO A 1 166 ? -12.064 13.743 -0.223 1.00 86.81 166 PRO A N 1
ATOM 1401 C CA . PRO A 1 166 ? -11.140 14.483 -1.090 1.00 86.81 166 PRO A CA 1
ATOM 1402 C C . PRO A 1 166 ? -9.879 14.983 -0.367 1.00 86.81 166 PRO A C 1
ATOM 1404 O O . PRO A 1 166 ? -8.857 15.230 -1.002 1.00 86.81 166 PRO A O 1
ATOM 1407 N N . GLU A 1 167 ? -9.931 15.126 0.957 1.00 85.19 167 GLU A N 1
ATOM 1408 C CA . GLU A 1 167 ? -8.795 15.489 1.805 1.00 85.19 167 GLU A CA 1
ATOM 1409 C C . GLU A 1 167 ? -7.742 14.376 1.917 1.00 85.19 167 GLU A C 1
ATOM 1411 O O . GLU A 1 167 ? -6.592 14.639 2.276 1.00 85.19 167 GLU A O 1
ATOM 1416 N N . ARG A 1 168 ? -8.117 13.129 1.607 1.00 86.56 168 ARG A N 1
ATOM 1417 C CA . ARG A 1 168 ? -7.213 11.983 1.627 1.00 86.56 168 ARG A CA 1
ATOM 1418 C C . ARG A 1 168 ? -6.671 11.717 0.228 1.00 86.56 168 ARG A C 1
ATOM 1420 O O . ARG A 1 168 ? -7.411 11.562 -0.738 1.00 86.56 168 ARG A O 1
ATOM 1427 N N . ASN A 1 169 ? -5.352 11.602 0.129 1.00 86.25 169 ASN A N 1
ATOM 1428 C CA . ASN A 1 169 ? -4.694 11.270 -1.126 1.00 86.25 169 ASN A CA 1
ATOM 1429 C C . ASN A 1 169 ? -4.754 9.753 -1.383 1.00 86.25 169 ASN A C 1
ATOM 1431 O O . ASN A 1 169 ? -4.108 9.002 -0.663 1.00 86.25 169 ASN A O 1
ATOM 1435 N N . PHE A 1 170 ? -5.495 9.338 -2.415 1.00 90.12 170 PHE A N 1
ATOM 1436 C CA . PHE A 1 170 ? -5.587 7.946 -2.896 1.00 90.12 170 PHE A CA 1
ATOM 1437 C C . PHE A 1 170 ? -4.821 7.709 -4.205 1.00 90.12 170 PHE A C 1
ATOM 1439 O O . PHE A 1 170 ? -5.098 6.767 -4.949 1.00 90.12 170 PHE A O 1
ATOM 1446 N N . THR A 1 171 ? -3.920 8.624 -4.569 1.00 88.31 171 THR A N 1
ATOM 1447 C CA . THR A 1 171 ? -3.279 8.584 -5.885 1.00 88.31 171 THR A CA 1
ATOM 1448 C C . THR A 1 171 ? -2.446 7.318 -6.077 1.00 88.31 171 THR A C 1
ATOM 1450 O O . THR A 1 171 ? -2.492 6.725 -7.148 1.00 88.31 171 THR A O 1
ATOM 1453 N N . GLU A 1 172 ? -1.675 6.904 -5.072 1.00 86.62 172 GLU A N 1
ATOM 1454 C CA . GLU A 1 172 ? -0.808 5.723 -5.177 1.00 86.62 172 GLU A CA 1
ATOM 1455 C C . GLU A 1 172 ? -1.636 4.462 -5.395 1.00 86.62 172 GLU A C 1
ATOM 1457 O O . GLU A 1 172 ? -1.361 3.678 -6.304 1.00 86.62 172 GLU A O 1
ATOM 1462 N N . GLU A 1 173 ? -2.711 4.315 -4.625 1.00 91.44 173 GLU A N 1
ATOM 1463 C CA . GLU A 1 173 ? -3.614 3.187 -4.741 1.00 91.44 173 GLU A CA 1
ATOM 1464 C C . GLU A 1 173 ? -4.319 3.170 -6.098 1.00 91.44 173 GLU A C 1
ATOM 1466 O O . GLU A 1 173 ? -4.351 2.132 -6.751 1.00 91.44 173 GLU A O 1
ATOM 1471 N N . LEU A 1 174 ? -4.829 4.311 -6.572 1.00 93.38 174 LEU A N 1
ATOM 1472 C CA . LEU A 1 174 ? -5.483 4.404 -7.882 1.00 93.38 174 LEU A CA 1
ATOM 1473 C C . LEU A 1 174 ? -4.499 4.205 -9.049 1.00 93.38 174 LEU A C 1
ATOM 1475 O O . LEU A 1 174 ? -4.852 3.560 -10.039 1.00 93.38 174 LEU A O 1
ATOM 1479 N N . LEU A 1 175 ? -3.253 4.680 -8.932 1.00 91.31 175 LEU A N 1
ATOM 1480 C CA . LEU A 1 175 ? -2.191 4.392 -9.904 1.00 91.31 175 LEU A CA 1
ATOM 1481 C C . LEU A 1 175 ? -1.833 2.912 -9.929 1.00 91.31 175 LEU A C 1
ATOM 1483 O O . LEU A 1 175 ? -1.573 2.381 -11.007 1.00 91.31 175 LEU A O 1
ATOM 1487 N N . ALA A 1 176 ? -1.872 2.230 -8.782 1.00 90.19 176 ALA A N 1
ATOM 1488 C CA . ALA A 1 176 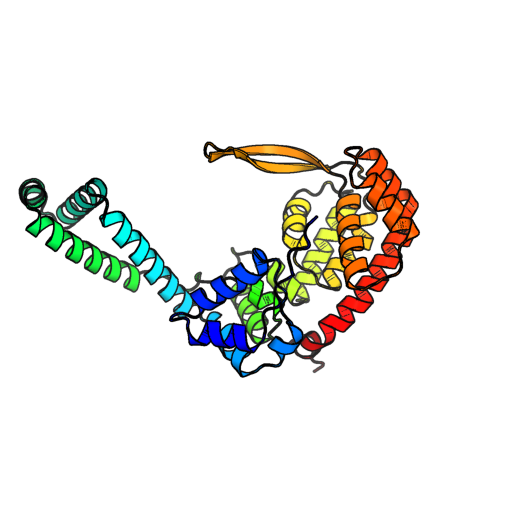? -1.653 0.793 -8.727 1.00 90.19 176 ALA A CA 1
ATOM 1489 C C . ALA A 1 176 ? -2.679 0.04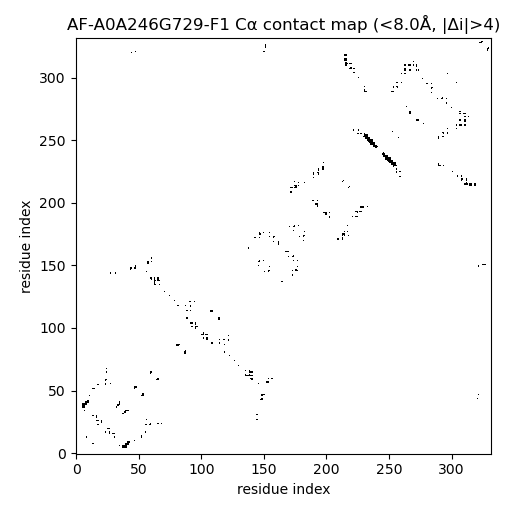3 -9.596 1.00 90.19 176 ALA A C 1
ATOM 1491 O O . ALA A 1 176 ? -2.351 -0.998 -10.158 1.00 90.19 176 ALA A O 1
ATOM 1492 N N . PHE A 1 177 ? -3.894 0.564 -9.749 1.00 92.50 177 PHE A N 1
ATOM 1493 C CA . PHE A 1 177 ? -4.911 -0.006 -10.634 1.00 92.50 177 PHE A CA 1
ATOM 1494 C C . PHE A 1 177 ? -4.854 0.513 -12.074 1.00 92.50 177 PHE A C 1
ATOM 1496 O O . PHE A 1 177 ? -5.683 0.101 -12.873 1.00 92.50 177 PHE A O 1
ATOM 1503 N N . ASN A 1 178 ? -3.901 1.375 -12.440 1.00 92.19 178 ASN A N 1
ATOM 1504 C CA . ASN A 1 178 ? -3.874 2.051 -13.741 1.00 92.19 178 ASN A CA 1
ATOM 1505 C C . ASN A 1 178 ? -5.140 2.908 -14.007 1.00 92.19 178 ASN A C 1
ATOM 1507 O O . ASN A 1 178 ? -5.595 3.010 -15.144 1.00 92.19 178 ASN A O 1
ATOM 1511 N N . ASP A 1 179 ? -5.701 3.553 -12.971 1.00 94.31 179 ASP A N 1
ATOM 1512 C CA . ASP A 1 179 ? -6.869 4.440 -13.109 1.00 94.31 179 ASP A CA 1
ATOM 1513 C C . ASP A 1 179 ? -6.614 5.569 -14.136 1.00 94.31 179 ASP A C 1
ATOM 1515 O O . ASP A 1 179 ? -5.677 6.352 -13.946 1.00 94.31 179 ASP A O 1
ATOM 1519 N N . PRO A 1 180 ? -7.445 5.722 -15.188 1.00 93.50 180 PRO A N 1
ATOM 1520 C CA . PRO A 1 180 ? -7.162 6.652 -16.285 1.00 93.50 180 PRO A CA 1
ATOM 1521 C C . PRO A 1 180 ? -7.054 8.125 -15.875 1.00 93.50 180 PRO A C 1
ATOM 1523 O O . PRO A 1 180 ? -6.227 8.864 -16.415 1.00 93.50 180 PRO A O 1
ATOM 1526 N N . ASP A 1 181 ? -7.877 8.581 -14.928 1.00 93.12 181 ASP A N 1
ATOM 1527 C CA . ASP A 1 181 ? -7.842 9.977 -14.472 1.00 93.12 181 ASP A CA 1
ATOM 1528 C C . ASP A 1 181 ? -6.557 10.246 -13.694 1.00 93.12 181 ASP A C 1
ATOM 1530 O O . ASP A 1 181 ? -5.883 11.261 -13.886 1.00 93.12 181 ASP A O 1
ATOM 1534 N N . THR A 1 182 ? -6.189 9.291 -12.847 1.00 92.38 182 THR A N 1
ATOM 1535 C CA . THR A 1 182 ? -4.993 9.371 -12.019 1.00 92.38 182 THR A CA 1
ATOM 1536 C C . THR A 1 182 ? -3.724 9.265 -12.871 1.00 92.38 182 THR A C 1
ATOM 1538 O O . THR A 1 182 ? -2.773 10.015 -12.648 1.00 92.38 182 THR A O 1
ATOM 1541 N N . GLN A 1 183 ? -3.725 8.433 -13.919 1.00 93.31 183 GLN A N 1
ATOM 1542 C CA . GLN A 1 183 ? -2.655 8.381 -14.922 1.00 93.31 183 GLN A CA 1
ATOM 1543 C C . GLN A 1 183 ? -2.452 9.730 -15.624 1.00 93.31 183 GLN A C 1
ATOM 1545 O O . GLN A 1 183 ? -1.317 10.193 -15.739 1.00 93.31 183 GLN A O 1
ATOM 1550 N N . LYS A 1 184 ? -3.534 10.407 -16.038 1.00 94.50 184 LYS A N 1
ATOM 1551 C CA . LYS A 1 184 ? -3.449 11.750 -16.646 1.00 94.50 184 LYS A CA 1
ATOM 1552 C C . LYS A 1 184 ? -2.825 12.762 -15.688 1.00 94.50 184 LYS A C 1
ATOM 1554 O O . LYS A 1 184 ? -1.957 13.533 -16.093 1.00 94.50 184 LYS A O 1
ATOM 1559 N N . GLN A 1 185 ? -3.243 12.759 -14.422 1.00 90.56 185 GLN A N 1
ATOM 1560 C CA . GLN A 1 185 ? -2.674 13.650 -13.406 1.00 90.56 185 GLN A CA 1
ATOM 1561 C C . GLN A 1 185 ? -1.192 13.354 -13.156 1.00 90.56 185 GLN A C 1
ATOM 1563 O O . GLN A 1 185 ? -0.389 14.283 -13.058 1.00 90.56 185 GLN A O 1
ATOM 1568 N N . TYR A 1 186 ? -0.818 12.076 -13.087 1.00 90.19 186 TYR A N 1
ATOM 1569 C CA . TYR A 1 186 ? 0.574 11.664 -12.937 1.00 90.19 186 TYR A CA 1
ATOM 1570 C C . TYR A 1 186 ? 1.427 12.127 -14.122 1.00 90.19 186 TYR A C 1
ATOM 1572 O O . TYR A 1 186 ? 2.475 12.738 -13.920 1.00 90.19 186 TYR A O 1
ATOM 1580 N N . ASP A 1 187 ? 0.941 11.945 -15.351 1.00 91.44 187 ASP A N 1
ATOM 1581 C CA . ASP A 1 187 ? 1.624 12.401 -16.565 1.00 91.44 187 ASP A CA 1
ATOM 1582 C C . ASP A 1 187 ? 1.828 13.912 -16.605 1.00 91.44 187 ASP A C 1
ATOM 1584 O O . ASP A 1 187 ? 2.895 14.377 -17.010 1.00 91.44 187 ASP A O 1
ATOM 1588 N N . LEU A 1 188 ? 0.838 14.693 -16.169 1.00 90.62 188 LEU A N 1
ATOM 1589 C CA . LEU A 1 188 ? 0.980 16.145 -16.055 1.00 90.62 188 LEU A CA 1
ATOM 1590 C C . LEU A 1 188 ? 2.097 16.518 -15.077 1.00 90.62 188 LEU A C 1
ATOM 1592 O O . LEU A 1 188 ? 2.927 17.367 -15.399 1.00 90.62 188 LEU A O 1
ATOM 1596 N N . LYS A 1 189 ? 2.166 15.846 -13.923 1.00 87.69 189 LYS A N 1
ATOM 1597 C CA . LYS A 1 189 ? 3.222 16.095 -12.937 1.00 87.69 189 LYS A CA 1
ATOM 1598 C C . LYS A 1 189 ? 4.607 15.684 -13.449 1.00 87.69 189 LYS A C 1
ATOM 1600 O O . LYS A 1 189 ? 5.554 16.445 -13.274 1.00 87.69 189 LYS A O 1
ATOM 1605 N N . VAL A 1 190 ? 4.726 14.539 -14.131 1.00 87.56 190 VAL A N 1
ATOM 1606 C CA . VAL A 1 190 ? 5.980 14.110 -14.784 1.00 87.56 190 VAL A CA 1
ATOM 1607 C C . VAL A 1 190 ? 6.424 15.153 -15.811 1.00 87.56 190 VAL A C 1
ATOM 1609 O O . VAL A 1 190 ? 7.577 15.576 -15.795 1.00 87.56 190 VAL A O 1
ATOM 1612 N N . LYS A 1 191 ? 5.510 15.620 -16.672 1.00 90.00 191 LYS A N 1
ATOM 1613 C CA . LYS A 1 191 ? 5.806 16.660 -17.671 1.00 90.00 191 LYS A CA 1
ATOM 1614 C C . LYS A 1 191 ? 6.300 17.949 -17.020 1.00 90.00 191 LYS A C 1
ATOM 1616 O O . LYS A 1 191 ? 7.311 18.484 -17.460 1.00 90.00 191 LYS A O 1
ATOM 1621 N N . GLN A 1 192 ? 5.637 18.418 -15.963 1.00 87.94 192 GLN A N 1
ATOM 1622 C CA . GLN A 1 192 ? 6.063 19.605 -15.213 1.00 87.94 192 GLN A CA 1
ATOM 1623 C C . GLN A 1 192 ? 7.446 19.416 -14.577 1.00 87.94 192 GLN A C 1
ATOM 1625 O O . GLN A 1 192 ? 8.290 20.311 -14.636 1.00 87.94 192 GLN A O 1
ATOM 1630 N N . TYR A 1 193 ? 7.718 18.241 -14.007 1.00 85.06 193 TYR A N 1
ATOM 1631 C CA . TYR A 1 193 ? 9.018 17.937 -13.412 1.00 85.06 193 TYR A CA 1
ATOM 1632 C C . TYR A 1 193 ? 10.146 17.935 -14.454 1.00 85.06 193 TYR A C 1
ATOM 1634 O O . TYR A 1 193 ? 11.198 18.532 -14.226 1.00 85.06 193 TYR A O 1
ATOM 1642 N N . VAL A 1 194 ? 9.902 17.357 -15.633 1.00 86.69 194 VAL A N 1
ATOM 1643 C CA . VAL A 1 194 ? 10.846 17.391 -16.761 1.00 86.69 194 VAL A CA 1
ATOM 1644 C C . VAL A 1 194 ? 11.042 18.821 -17.280 1.00 86.69 194 VAL A C 1
ATOM 1646 O O . VAL A 1 194 ? 12.178 19.263 -17.429 1.00 86.69 194 VAL A O 1
ATOM 1649 N N . GLN A 1 195 ? 9.961 19.581 -17.493 1.00 89.44 195 GLN A N 1
ATOM 1650 C CA . GLN A 1 195 ? 10.015 20.973 -17.975 1.00 89.44 195 GLN A CA 1
ATOM 1651 C C . GLN A 1 195 ? 10.781 21.903 -17.029 1.00 89.44 195 GLN A C 1
ATOM 1653 O O . GLN A 1 195 ? 11.475 22.812 -17.473 1.00 89.44 195 GLN A O 1
ATOM 1658 N N . THR A 1 196 ? 10.680 21.666 -15.723 1.00 86.12 196 THR A N 1
ATOM 1659 C CA . THR A 1 196 ? 11.405 22.433 -14.699 1.00 86.12 196 THR A CA 1
ATOM 1660 C C . THR A 1 196 ? 12.826 21.919 -14.461 1.00 86.12 196 THR A C 1
ATOM 1662 O O . THR A 1 196 ? 13.493 22.383 -13.536 1.00 86.12 196 THR A O 1
ATOM 1665 N N . ASN A 1 197 ? 13.304 20.966 -15.270 1.00 83.56 197 ASN A N 1
ATOM 1666 C CA . ASN A 1 197 ? 14.602 20.310 -15.119 1.00 83.56 197 ASN A CA 1
ATOM 1667 C C . ASN A 1 197 ? 14.828 19.788 -13.684 1.00 83.56 197 ASN A C 1
ATOM 1669 O O . ASN A 1 197 ? 15.861 20.031 -13.058 1.00 83.56 197 ASN A O 1
ATOM 1673 N N . GLY A 1 198 ? 13.810 19.132 -13.122 1.00 77.06 198 GLY A N 1
ATOM 1674 C CA . GLY A 1 198 ? 13.859 18.533 -11.790 1.00 77.06 198 GLY A CA 1
ATOM 1675 C C . GLY A 1 198 ? 13.675 19.503 -10.615 1.00 77.06 198 GLY A C 1
ATOM 1676 O O . GLY A 1 198 ? 13.834 19.089 -9.467 1.00 77.06 198 GLY A O 1
ATOM 1677 N N . LYS A 1 199 ? 13.334 20.778 -10.862 1.00 75.25 199 LYS A N 1
ATOM 1678 C CA . LYS A 1 199 ? 13.157 21.810 -9.815 1.00 75.25 199 LYS A CA 1
ATOM 1679 C C . LYS A 1 199 ? 11.751 21.870 -9.201 1.00 75.25 199 LYS A C 1
ATOM 1681 O O . LYS A 1 199 ? 11.485 22.732 -8.370 1.00 75.25 199 LYS A O 1
ATOM 1686 N N . TYR A 1 200 ? 10.839 20.981 -9.591 1.00 69.31 200 TYR A N 1
ATOM 1687 C CA . TYR A 1 200 ? 9.473 20.960 -9.063 1.00 69.31 200 TYR A CA 1
ATOM 1688 C C . TYR A 1 200 ? 9.371 20.087 -7.795 1.00 69.31 200 TYR A C 1
ATOM 1690 O O . TYR A 1 200 ? 9.230 18.864 -7.851 1.00 69.31 200 TYR A O 1
ATOM 1698 N N . GLU A 1 201 ? 9.480 20.743 -6.635 1.00 63.53 201 GLU A N 1
ATOM 1699 C CA . GLU A 1 201 ? 9.626 20.142 -5.297 1.00 63.53 201 GLU A CA 1
ATOM 1700 C C . GLU A 1 201 ? 8.470 19.210 -4.892 1.00 63.53 201 GLU A C 1
ATOM 1702 O O . GLU A 1 201 ? 8.693 18.148 -4.308 1.00 63.53 201 GLU A O 1
ATOM 1707 N N . SER A 1 202 ? 7.232 19.543 -5.264 1.00 64.00 202 SER A N 1
ATOM 1708 C CA . SER A 1 202 ? 6.058 18.735 -4.913 1.00 64.00 202 SER A CA 1
ATOM 1709 C C . SER A 1 202 ? 6.038 17.372 -5.614 1.00 64.00 202 SER A C 1
ATOM 1711 O O . SER A 1 202 ? 5.588 16.390 -5.022 1.00 64.00 202 SER A O 1
ATOM 1713 N N . PHE A 1 203 ? 6.567 17.267 -6.839 1.00 67.19 203 PHE A N 1
ATOM 1714 C CA . PHE A 1 203 ? 6.707 15.973 -7.512 1.00 67.19 203 PHE A CA 1
ATOM 1715 C C . PHE A 1 203 ? 7.775 15.106 -6.857 1.00 67.19 203 PHE A C 1
ATOM 1717 O O . PHE A 1 203 ? 7.639 13.891 -6.833 1.00 67.19 203 PHE A O 1
ATOM 1724 N N . ARG A 1 204 ? 8.803 15.707 -6.266 1.00 62.12 204 ARG A N 1
ATOM 1725 C CA . ARG A 1 204 ? 9.892 14.970 -5.630 1.00 62.12 204 ARG A CA 1
ATOM 1726 C C . ARG A 1 204 ? 9.457 14.227 -4.368 1.00 62.12 204 ARG A C 1
ATOM 1728 O O . ARG A 1 204 ? 9.774 13.055 -4.195 1.00 62.12 204 ARG A O 1
ATOM 1735 N N . TYR A 1 205 ? 8.689 14.893 -3.506 1.00 60.28 205 TYR A N 1
ATOM 1736 C CA . TYR A 1 205 ? 8.079 14.250 -2.336 1.00 60.28 205 TYR A CA 1
ATOM 1737 C C . TYR A 1 205 ? 7.119 13.122 -2.749 1.00 60.28 205 TYR A C 1
ATOM 1739 O O . TYR A 1 205 ? 7.021 12.083 -2.101 1.00 60.28 205 TYR A O 1
ATOM 1747 N N . TYR A 1 206 ? 6.432 13.334 -3.865 1.00 57.41 206 TYR A N 1
ATOM 1748 C CA . TYR A 1 206 ? 5.459 12.419 -4.439 1.00 57.41 206 TYR A CA 1
ATOM 1749 C C . TYR A 1 206 ? 6.109 11.219 -5.163 1.00 57.41 206 TYR A C 1
ATOM 1751 O O . TYR A 1 206 ? 5.584 10.112 -5.098 1.00 57.41 206 TYR A O 1
ATOM 1759 N N . GLU A 1 207 ? 7.286 11.387 -5.772 1.00 63.56 207 GLU A N 1
ATOM 1760 C CA . GLU A 1 207 ? 8.050 10.326 -6.442 1.00 63.56 207 GLU A CA 1
ATOM 1761 C C . GLU A 1 207 ? 8.565 9.291 -5.443 1.00 63.56 207 GLU A C 1
ATOM 1763 O O . GLU A 1 207 ? 8.399 8.103 -5.699 1.00 63.56 207 GLU A O 1
ATOM 1768 N N . ASN A 1 208 ? 9.067 9.720 -4.275 1.00 59.12 208 ASN A N 1
ATOM 1769 C CA . ASN A 1 208 ? 9.511 8.821 -3.201 1.00 59.12 208 ASN A CA 1
ATOM 1770 C C . ASN A 1 208 ? 8.422 7.857 -2.713 1.00 59.12 208 ASN A C 1
ATOM 1772 O O . ASN A 1 208 ? 8.735 6.719 -2.377 1.00 59.12 208 ASN A O 1
ATOM 1776 N N . LYS A 1 209 ? 7.156 8.284 -2.714 1.00 54.81 209 LYS A N 1
ATOM 1777 C CA . LYS A 1 209 ? 6.032 7.422 -2.325 1.00 54.81 209 LYS A CA 1
ATOM 1778 C C . LYS A 1 209 ? 5.557 6.518 -3.465 1.00 54.81 209 LYS A C 1
ATOM 1780 O O . LYS A 1 209 ? 5.194 5.370 -3.252 1.00 54.81 209 LYS A O 1
ATOM 1785 N N . ILE A 1 210 ? 5.658 6.993 -4.708 1.00 57.34 210 ILE A N 1
ATOM 1786 C CA . ILE A 1 210 ? 5.284 6.231 -5.910 1.00 57.34 210 ILE A CA 1
ATOM 1787 C C . ILE A 1 210 ? 6.359 5.213 -6.318 1.00 57.34 210 ILE A C 1
ATOM 1789 O O . ILE A 1 210 ? 6.072 4.323 -7.117 1.00 57.34 210 ILE A O 1
ATOM 1793 N N . LYS A 1 211 ? 7.575 5.261 -5.740 1.00 53.00 211 LYS A N 1
ATOM 1794 C CA . LYS A 1 211 ? 8.642 4.268 -5.995 1.00 53.00 211 LYS A CA 1
ATOM 1795 C C . LYS A 1 211 ? 8.184 2.822 -5.753 1.00 53.00 211 LYS A C 1
ATOM 1797 O O . LYS A 1 211 ? 8.762 1.919 -6.349 1.00 53.00 211 LYS A O 1
ATOM 1802 N N . GLU A 1 212 ? 7.159 2.619 -4.927 1.00 57.81 212 GLU A N 1
ATOM 1803 C CA . GLU A 1 212 ? 6.588 1.307 -4.604 1.00 57.81 212 GLU A CA 1
ATOM 1804 C C . GLU A 1 212 ? 5.438 0.887 -5.539 1.00 57.81 212 GLU A C 1
ATOM 1806 O O . GLU A 1 212 ? 5.093 -0.296 -5.613 1.00 57.81 212 GLU A O 1
ATOM 1811 N N . VAL A 1 213 ? 4.868 1.826 -6.306 1.00 62.84 213 VAL A N 1
ATOM 1812 C CA . VAL A 1 213 ? 3.794 1.569 -7.276 1.00 62.84 213 VAL A CA 1
ATOM 1813 C C . VAL A 1 213 ? 4.415 1.013 -8.558 1.00 62.84 213 VAL A C 1
ATOM 1815 O O . VAL A 1 213 ? 4.652 1.711 -9.541 1.00 62.84 213 VAL A O 1
ATOM 1818 N N . ASN A 1 214 ? 4.727 -0.279 -8.520 1.00 69.19 214 ASN A N 1
ATOM 1819 C CA . ASN A 1 214 ? 5.417 -0.996 -9.588 1.00 69.19 214 ASN A CA 1
ATOM 1820 C C . ASN A 1 214 ? 4.449 -1.428 -10.708 1.00 69.19 214 ASN A C 1
ATOM 1822 O O . ASN A 1 214 ? 4.289 -2.628 -10.931 1.00 69.19 214 ASN A O 1
ATOM 1826 N N . THR A 1 215 ? 3.783 -0.471 -11.371 1.00 87.69 215 THR A N 1
ATOM 1827 C CA . THR A 1 215 ? 3.018 -0.743 -12.605 1.00 87.69 215 THR A CA 1
ATOM 1828 C C . THR A 1 215 ? 3.815 -0.401 -13.858 1.00 87.69 215 THR A C 1
ATOM 1830 O O . THR A 1 215 ? 4.655 0.504 -13.845 1.00 87.69 215 THR A O 1
ATOM 1833 N N . ALA A 1 216 ? 3.527 -1.081 -14.967 1.00 91.25 216 ALA A N 1
ATOM 1834 C CA . ALA A 1 216 ? 4.158 -0.847 -16.261 1.00 91.25 216 ALA A CA 1
ATOM 1835 C C . ALA A 1 216 ? 3.995 0.614 -16.712 1.00 91.25 216 ALA A C 1
ATOM 1837 O O . ALA A 1 216 ? 4.936 1.221 -17.227 1.00 91.25 216 ALA A O 1
ATOM 1838 N N . PHE A 1 217 ? 2.825 1.217 -16.462 1.00 92.12 217 PHE A N 1
ATOM 1839 C CA . PHE A 1 217 ? 2.574 2.626 -16.767 1.00 92.12 217 PHE A CA 1
ATOM 1840 C C . PHE A 1 217 ? 3.519 3.556 -16.001 1.00 92.12 217 PHE A C 1
ATOM 1842 O O . PHE A 1 217 ? 4.177 4.391 -16.625 1.00 92.12 217 PHE A O 1
ATOM 1849 N N . VAL A 1 218 ? 3.601 3.424 -14.672 1.00 89.06 218 VAL A N 1
ATOM 1850 C CA . VAL A 1 218 ? 4.455 4.284 -13.837 1.00 89.06 218 VAL A CA 1
ATOM 1851 C C . VAL A 1 218 ? 5.921 4.081 -14.212 1.00 89.06 218 VAL A C 1
ATOM 1853 O O . VAL A 1 218 ? 6.642 5.052 -14.445 1.00 89.06 218 VAL A O 1
ATOM 1856 N N . PHE A 1 219 ? 6.339 2.824 -14.368 1.00 88.75 219 PHE A N 1
ATOM 1857 C CA . PHE A 1 219 ? 7.708 2.470 -14.726 1.00 88.75 219 PHE A CA 1
ATOM 1858 C C . PHE A 1 219 ? 8.116 3.030 -16.098 1.00 88.75 219 PHE A C 1
ATOM 1860 O O . PHE A 1 219 ? 9.226 3.541 -16.253 1.00 88.75 219 PHE A O 1
ATOM 1867 N N . SER A 1 220 ? 7.197 3.068 -17.073 1.00 91.88 220 SER A N 1
ATOM 1868 C CA . SER A 1 220 ? 7.459 3.658 -18.396 1.00 91.88 220 SER A CA 1
ATOM 1869 C C . SER A 1 220 ? 7.855 5.139 -18.344 1.00 91.88 220 SER A C 1
ATOM 1871 O O . SER A 1 220 ? 8.549 5.627 -19.240 1.00 91.88 220 SER A O 1
ATOM 1873 N N . LYS A 1 221 ? 7.462 5.866 -17.287 1.00 91.06 221 LYS A N 1
ATOM 1874 C CA . LYS A 1 221 ? 7.782 7.292 -17.136 1.00 91.06 221 LYS A CA 1
ATOM 1875 C C . LYS A 1 221 ? 9.243 7.539 -16.785 1.00 91.06 221 LYS A C 1
ATOM 1877 O O . LYS A 1 221 ? 9.705 8.657 -17.004 1.00 91.06 221 LYS A O 1
ATOM 1882 N N . ILE A 1 222 ? 9.995 6.515 -16.367 1.00 88.38 222 ILE A N 1
ATOM 1883 C CA . ILE A 1 222 ? 11.449 6.608 -16.171 1.00 88.38 222 ILE A CA 1
ATOM 1884 C C . ILE A 1 222 ? 12.142 7.131 -17.436 1.00 88.38 222 ILE A C 1
ATOM 1886 O O . ILE A 1 222 ? 13.013 7.986 -17.331 1.00 88.38 222 ILE A O 1
ATOM 1890 N N . ASN A 1 223 ? 11.704 6.727 -18.634 1.00 90.00 223 ASN A N 1
ATOM 1891 C CA . ASN A 1 223 ? 12.290 7.216 -19.888 1.00 90.00 223 ASN A CA 1
ATOM 1892 C C . ASN A 1 223 ? 12.204 8.740 -20.046 1.00 90.00 223 ASN A C 1
ATOM 1894 O O . ASN A 1 223 ? 13.140 9.353 -20.558 1.00 90.00 223 ASN A O 1
ATOM 1898 N N . ASN A 1 224 ? 11.104 9.346 -19.590 1.00 88.62 224 ASN A N 1
ATOM 1899 C CA . ASN A 1 224 ? 10.945 10.800 -19.586 1.00 88.62 224 ASN A CA 1
ATOM 1900 C C . ASN A 1 224 ? 11.793 11.432 -18.479 1.00 88.62 224 ASN A C 1
ATOM 1902 O O . ASN A 1 224 ? 12.403 12.471 -18.684 1.00 88.62 224 ASN A O 1
ATOM 1906 N N . LEU A 1 225 ? 11.844 10.807 -17.304 1.00 86.12 225 LEU A N 1
ATOM 1907 C CA . LEU A 1 225 ? 12.569 11.341 -16.151 1.00 86.12 225 LEU A CA 1
ATOM 1908 C C . LEU A 1 225 ? 14.089 11.344 -16.373 1.00 86.12 225 LEU A C 1
ATOM 1910 O O . LEU A 1 225 ? 14.751 12.296 -15.976 1.00 86.12 225 LEU A O 1
ATOM 1914 N N . LEU A 1 226 ? 14.624 10.360 -17.103 1.00 85.38 226 LEU A N 1
ATOM 1915 C CA . LEU A 1 226 ? 16.037 10.303 -17.498 1.00 85.38 226 LEU A CA 1
ATOM 1916 C C . LEU A 1 226 ? 16.475 11.463 -18.411 1.00 85.38 226 LEU A C 1
ATOM 1918 O O . LEU A 1 226 ? 17.674 11.651 -18.607 1.00 85.38 226 LEU A O 1
ATOM 1922 N N . SER A 1 227 ? 15.549 12.250 -18.978 1.00 84.50 227 SER A N 1
ATOM 1923 C CA . SER A 1 227 ? 15.902 13.439 -19.768 1.00 84.50 227 SER A CA 1
ATOM 1924 C C . SER A 1 227 ? 16.227 14.668 -18.913 1.00 84.50 227 SER A C 1
ATOM 1926 O O . SER A 1 227 ? 16.583 15.711 -19.462 1.00 84.50 227 SER A O 1
ATOM 1928 N N . ILE A 1 228 ? 16.070 14.589 -17.589 1.00 81.94 228 ILE A N 1
ATOM 1929 C CA . ILE A 1 228 ? 16.405 15.680 -16.673 1.00 81.94 228 ILE A CA 1
ATOM 1930 C C . ILE A 1 228 ? 17.925 15.843 -16.645 1.00 81.94 228 ILE A C 1
ATOM 1932 O O . ILE A 1 228 ? 18.657 14.923 -16.298 1.00 81.94 228 ILE A O 1
ATOM 1936 N N . ASN A 1 229 ? 18.413 17.032 -16.984 1.00 76.81 229 ASN A N 1
ATOM 1937 C CA . ASN A 1 229 ? 19.830 17.380 -16.959 1.00 76.81 229 ASN A CA 1
ATOM 1938 C C . ASN A 1 229 ? 20.143 18.195 -15.698 1.00 76.81 229 ASN A C 1
ATOM 1940 O O . ASN A 1 229 ? 20.590 19.342 -15.770 1.00 76.81 229 ASN A O 1
ATOM 1944 N N . ASN A 1 230 ? 19.821 17.625 -14.539 1.00 73.81 230 ASN A N 1
ATOM 1945 C CA . ASN A 1 230 ? 20.140 18.197 -13.240 1.00 73.81 230 ASN A CA 1
ATOM 1946 C C . ASN A 1 230 ? 20.931 17.156 -12.431 1.00 73.81 230 ASN A C 1
ATOM 1948 O O . ASN A 1 230 ? 20.336 16.168 -11.994 1.00 73.81 230 ASN A O 1
ATOM 1952 N N . PRO A 1 231 ? 22.261 17.324 -12.300 1.00 62.62 231 PRO A N 1
ATOM 1953 C CA . PRO A 1 231 ? 23.137 16.278 -11.777 1.00 62.62 231 PRO A CA 1
ATOM 1954 C C . PRO A 1 231 ? 22.913 16.011 -10.285 1.00 62.62 231 PRO A C 1
ATOM 1956 O O . PRO A 1 231 ? 23.112 14.882 -9.836 1.00 62.62 231 PRO A O 1
ATOM 1959 N N . GLU A 1 232 ? 22.468 17.022 -9.536 1.00 67.75 232 GLU A N 1
ATOM 1960 C CA . GLU A 1 232 ? 22.301 16.969 -8.087 1.00 67.75 232 GLU A CA 1
ATOM 1961 C C . GLU A 1 232 ? 21.016 17.672 -7.671 1.00 67.75 232 GLU A C 1
ATOM 1963 O O . GLU A 1 232 ? 20.705 18.790 -8.086 1.00 67.75 232 GLU A O 1
ATOM 1968 N N . VAL A 1 233 ? 20.259 17.008 -6.806 1.00 62.94 233 VAL A N 1
ATOM 1969 C CA . VAL A 1 233 ? 19.107 17.607 -6.145 1.00 62.94 233 VAL A CA 1
ATOM 1970 C C . VAL A 1 233 ? 19.231 17.310 -4.650 1.00 62.94 233 VAL A C 1
ATOM 1972 O O . VAL A 1 233 ? 19.472 16.169 -4.265 1.00 62.94 233 VAL A O 1
ATOM 1975 N N . VAL A 1 234 ? 19.002 18.299 -3.780 1.00 61.69 234 VAL A N 1
ATOM 1976 C CA . VAL A 1 234 ? 19.167 18.181 -2.310 1.00 61.69 234 VAL A CA 1
ATOM 1977 C C . VAL A 1 234 ? 17.940 17.552 -1.645 1.00 61.69 234 VAL A C 1
ATOM 1979 O O . VAL A 1 234 ? 16.936 18.233 -1.478 1.00 61.69 234 VAL A O 1
ATOM 1982 N N . MET A 1 235 ? 17.935 16.246 -1.367 1.00 59.75 235 MET A N 1
ATOM 1983 C CA . MET A 1 235 ? 16.814 15.536 -0.730 1.00 59.75 235 MET A CA 1
ATOM 1984 C C . MET A 1 235 ? 16.847 15.777 0.766 1.00 59.75 235 MET A C 1
ATOM 1986 O O . MET A 1 235 ? 17.885 15.591 1.376 1.00 59.75 235 MET A O 1
ATOM 1990 N N . TYR A 1 236 ? 15.718 16.123 1.372 1.00 57.75 236 TYR A N 1
ATOM 1991 C CA . TYR A 1 236 ? 15.634 16.170 2.825 1.00 57.75 236 TYR A CA 1
ATOM 1992 C C . TYR A 1 236 ? 15.255 14.788 3.353 1.00 57.75 236 TYR A C 1
ATOM 1994 O O . TYR A 1 236 ? 14.125 14.337 3.168 1.00 57.75 236 TYR A O 1
ATOM 2002 N N . GLU A 1 237 ? 16.212 14.103 3.972 1.00 58.56 237 GLU A N 1
ATOM 2003 C CA . GLU A 1 237 ? 15.955 12.870 4.711 1.00 58.56 237 GLU A CA 1
ATOM 2004 C C . GLU A 1 237 ? 15.621 13.210 6.165 1.00 58.56 237 GLU A C 1
ATOM 2006 O O . GLU A 1 237 ? 16.343 13.966 6.821 1.00 58.56 237 GLU A O 1
ATOM 2011 N N . HIS A 1 238 ? 14.517 12.656 6.669 1.00 55.41 238 HIS A N 1
ATOM 2012 C CA . HIS A 1 238 ? 14.155 12.757 8.078 1.00 55.41 238 HIS A CA 1
ATOM 2013 C C . HIS A 1 238 ? 14.966 11.749 8.888 1.00 55.41 238 HIS A C 1
ATOM 2015 O O . HIS A 1 238 ? 14.737 10.545 8.802 1.00 55.41 238 HIS A O 1
ATOM 2021 N N . VAL A 1 239 ? 15.871 12.251 9.722 1.00 61.53 239 VAL A N 1
ATOM 2022 C CA . VAL A 1 239 ? 16.666 11.433 10.636 1.00 61.53 239 VAL A CA 1
ATOM 2023 C C . VAL A 1 239 ? 16.089 11.561 12.038 1.00 61.53 239 VAL A C 1
ATOM 2025 O O . VAL A 1 239 ? 15.962 12.664 12.571 1.00 61.53 239 VAL A O 1
ATOM 2028 N N . ILE A 1 240 ? 15.741 10.420 12.632 1.00 57.72 240 ILE A N 1
ATOM 2029 C CA . ILE A 1 240 ? 15.319 10.316 14.031 1.00 57.72 240 ILE A CA 1
ATOM 2030 C C . ILE A 1 240 ? 16.530 9.842 14.834 1.00 57.72 240 ILE A C 1
ATOM 2032 O O . ILE A 1 240 ? 17.049 8.750 14.600 1.00 57.72 240 ILE A O 1
ATOM 2036 N N . LYS A 1 241 ? 17.003 10.669 15.765 1.00 62.22 241 LYS A N 1
ATOM 2037 C CA . LYS A 1 241 ? 18.064 10.289 16.702 1.00 62.22 241 LYS A CA 1
ATOM 2038 C C . LYS A 1 241 ? 17.548 9.267 17.712 1.00 62.22 241 LYS A C 1
ATOM 2040 O O . LYS A 1 241 ? 16.350 9.140 17.954 1.00 62.22 241 LYS A O 1
ATOM 2045 N N . THR A 1 242 ? 18.476 8.576 18.364 1.00 59.56 242 THR A N 1
ATOM 2046 C CA . THR A 1 242 ? 18.186 7.621 19.446 1.00 59.56 242 THR A CA 1
ATOM 2047 C C . THR A 1 242 ? 17.452 8.244 20.639 1.00 59.56 242 THR A C 1
ATOM 2049 O O . THR A 1 242 ? 16.775 7.524 21.365 1.00 59.56 242 THR A O 1
ATOM 2052 N N . ASP A 1 243 ? 17.539 9.565 20.824 1.00 63.34 243 ASP A N 1
ATOM 2053 C CA . ASP A 1 243 ? 16.803 10.331 21.841 1.00 63.34 243 ASP A CA 1
ATOM 2054 C C . ASP A 1 243 ? 15.378 10.742 21.403 1.00 63.34 243 ASP A C 1
ATOM 2056 O O . ASP A 1 243 ? 14.661 11.401 22.155 1.00 63.34 243 ASP A O 1
ATOM 2060 N N . GLY A 1 244 ? 14.956 10.353 20.195 1.00 48.91 244 GLY A N 1
ATOM 2061 C CA . GLY A 1 244 ? 13.650 10.675 19.622 1.00 48.91 244 GLY A CA 1
ATOM 2062 C C . GLY A 1 244 ? 13.562 12.051 18.957 1.00 48.91 244 GLY A C 1
ATOM 2063 O O . GLY A 1 244 ? 12.511 12.384 18.408 1.00 48.91 244 GLY A O 1
ATOM 2064 N N . THR A 1 245 ? 14.632 12.855 18.956 1.00 61.66 245 THR A N 1
ATOM 2065 C CA . THR A 1 245 ? 14.653 14.128 18.220 1.00 61.66 245 THR A CA 1
ATOM 2066 C C . THR A 1 245 ? 14.740 13.885 16.715 1.00 61.66 245 THR A C 1
ATOM 2068 O O . THR A 1 245 ? 15.483 13.020 16.248 1.00 61.66 245 THR A O 1
ATOM 2071 N N . SER A 1 246 ? 13.970 14.651 15.939 1.00 59.09 246 SER A N 1
ATOM 2072 C CA . SER A 1 246 ? 13.966 14.564 14.475 1.00 59.09 246 SER A CA 1
ATOM 2073 C C . SER A 1 246 ? 14.588 15.809 13.855 1.00 59.09 246 SER A C 1
ATOM 2075 O O . SER A 1 246 ? 14.307 16.927 14.288 1.00 59.09 246 SER A O 1
ATOM 2077 N N . TYR A 1 247 ? 15.425 15.621 12.841 1.00 62.06 247 TYR A N 1
ATOM 2078 C CA . TYR A 1 247 ? 15.967 16.700 12.020 1.00 62.06 247 TYR A CA 1
ATOM 2079 C C . TYR A 1 247 ? 15.998 16.270 10.554 1.00 62.06 247 TYR A C 1
ATOM 2081 O O . TYR A 1 247 ? 15.906 15.083 10.244 1.00 62.06 247 TYR A O 1
ATOM 2089 N N . SER A 1 248 ? 16.068 17.242 9.647 1.00 61.09 248 SER A N 1
ATOM 2090 C CA . SER A 1 248 ? 16.158 16.980 8.209 1.00 61.09 248 SER A CA 1
ATOM 2091 C C . SER A 1 248 ? 17.586 17.219 7.739 1.00 61.09 248 SER A C 1
ATOM 2093 O O . SER A 1 248 ? 18.129 18.298 7.979 1.00 61.09 248 SER A O 1
ATOM 2095 N N . ILE A 1 249 ? 18.194 16.236 7.078 1.00 57.09 249 ILE A N 1
ATOM 2096 C CA . ILE A 1 249 ? 19.505 16.390 6.433 1.00 57.09 249 ILE A CA 1
ATOM 2097 C C . ILE A 1 249 ? 19.284 16.553 4.937 1.00 57.09 249 ILE A C 1
ATOM 2099 O O . ILE A 1 249 ? 18.575 15.752 4.337 1.00 57.09 249 ILE A O 1
ATOM 2103 N N . GLY A 1 250 ? 19.894 17.577 4.339 1.00 55.44 250 GLY A N 1
ATOM 2104 C CA . GLY A 1 250 ? 19.998 17.686 2.888 1.00 55.44 250 GLY A CA 1
ATOM 2105 C C . GLY A 1 250 ? 21.026 16.687 2.355 1.00 55.44 250 GLY A C 1
ATOM 2106 O O . GLY A 1 250 ? 22.198 16.768 2.708 1.00 55.44 250 GLY A O 1
ATOM 2107 N N . ILE A 1 251 ? 20.594 15.757 1.514 1.00 61.38 251 ILE A N 1
ATOM 2108 C CA . ILE A 1 251 ? 21.418 14.753 0.846 1.00 61.38 251 ILE A CA 1
ATOM 2109 C C . ILE A 1 251 ? 21.388 15.050 -0.642 1.00 61.38 251 ILE A C 1
ATOM 2111 O O . ILE A 1 251 ? 20.337 14.998 -1.276 1.00 61.38 251 ILE A O 1
ATOM 2115 N N . GLU A 1 252 ? 22.536 15.372 -1.221 1.00 62.19 252 GLU A N 1
ATOM 2116 C CA . GLU A 1 252 ? 22.652 15.508 -2.668 1.00 62.19 2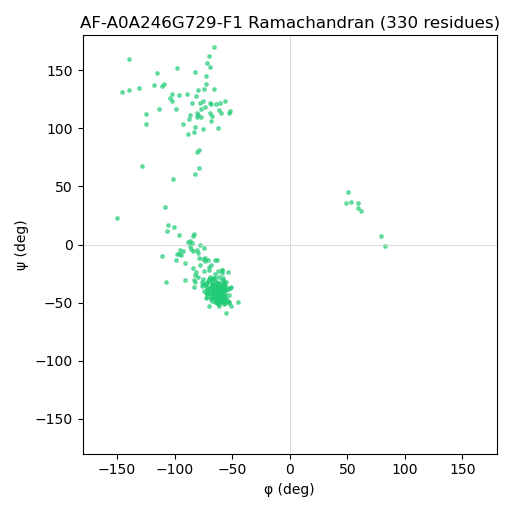52 GLU A CA 1
ATOM 2117 C C . GLU A 1 252 ? 22.518 14.129 -3.319 1.00 62.19 252 GLU A C 1
ATOM 2119 O O . GLU A 1 252 ? 23.343 13.234 -3.142 1.00 62.19 252 GLU A O 1
ATOM 2124 N N . THR A 1 253 ? 21.431 13.946 -4.060 1.00 64.88 253 THR A N 1
ATOM 2125 C CA . THR A 1 253 ? 21.140 12.719 -4.808 1.00 64.88 253 THR A CA 1
ATOM 2126 C C . THR A 1 253 ? 21.136 13.026 -6.296 1.00 64.88 253 THR A C 1
ATOM 2128 O O . THR A 1 253 ? 20.694 14.109 -6.685 1.00 64.88 253 THR A O 1
ATOM 2131 N N . SER A 1 254 ? 21.544 12.064 -7.124 1.00 70.44 254 SER A N 1
ATOM 2132 C CA . SER A 1 254 ? 21.334 12.109 -8.574 1.00 70.44 254 SER A CA 1
ATOM 2133 C C . SER A 1 254 ? 20.024 11.376 -8.896 1.00 70.44 254 SER A C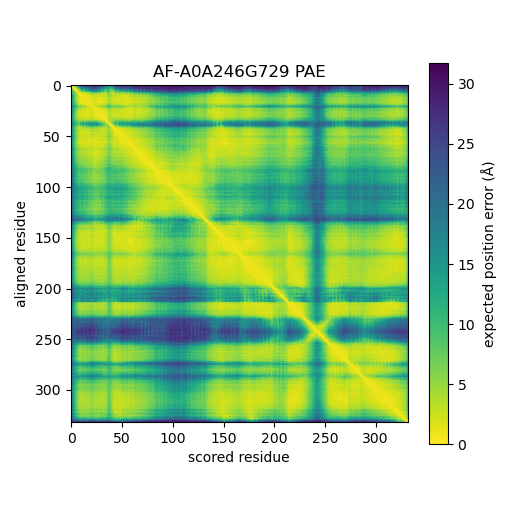 1
ATOM 2135 O O . SER A 1 254 ? 20.018 10.143 -8.881 1.00 70.44 254 SER A O 1
ATOM 2137 N N . PRO A 1 255 ? 18.906 12.074 -9.195 1.00 70.25 255 PRO A N 1
ATOM 2138 C CA . PRO A 1 255 ? 17.607 11.422 -9.404 1.00 70.25 255 PRO A CA 1
ATOM 2139 C C . PRO A 1 255 ? 17.651 10.397 -10.542 1.00 70.25 255 PRO A C 1
ATOM 2141 O O . PRO A 1 255 ? 17.071 9.319 -10.458 1.00 70.25 255 PRO A O 1
ATOM 2144 N N . ASN A 1 256 ? 18.413 10.709 -11.591 1.00 76.25 256 ASN A N 1
ATOM 2145 C CA . ASN A 1 256 ? 18.645 9.822 -12.725 1.00 76.25 256 ASN A CA 1
ATOM 2146 C C . ASN A 1 256 ? 19.325 8.509 -12.318 1.00 76.25 256 ASN A C 1
ATOM 2148 O O . ASN A 1 256 ? 19.001 7.448 -12.860 1.00 76.25 256 ASN A O 1
ATOM 2152 N N . PHE A 1 257 ? 20.246 8.562 -11.354 1.00 80.62 257 PHE A N 1
ATOM 2153 C CA . PHE A 1 257 ? 20.904 7.368 -10.837 1.00 80.62 257 PHE A CA 1
ATOM 2154 C C . PHE A 1 257 ? 19.944 6.509 -10.000 1.00 80.62 257 PHE A C 1
ATOM 2156 O O . PHE A 1 257 ? 19.908 5.293 -10.191 1.00 80.62 257 PHE A O 1
ATOM 2163 N N . ASP A 1 258 ? 19.097 7.126 -9.171 1.00 78.38 258 ASP A N 1
ATOM 2164 C CA . ASP A 1 258 ? 18.065 6.423 -8.391 1.00 78.38 258 ASP A CA 1
ATOM 2165 C C . ASP A 1 258 ? 17.049 5.706 -9.295 1.00 78.38 258 ASP A C 1
ATOM 2167 O O . ASP A 1 258 ? 16.661 4.563 -9.034 1.00 78.38 258 ASP A O 1
ATOM 2171 N N . PHE A 1 259 ? 16.624 6.344 -10.394 1.00 81.81 259 PHE A N 1
ATOM 2172 C CA . PHE A 1 259 ? 15.776 5.683 -11.391 1.00 81.81 259 PHE A CA 1
ATOM 2173 C C . PHE A 1 259 ? 16.484 4.478 -12.006 1.00 81.81 259 PHE A C 1
ATOM 2175 O O . PHE A 1 259 ? 15.892 3.406 -12.128 1.00 81.81 259 PHE A O 1
ATOM 2182 N N . THR A 1 260 ? 17.762 4.640 -12.343 1.00 85.00 260 THR A N 1
ATOM 2183 C CA . THR A 1 260 ? 18.583 3.591 -12.953 1.00 85.00 260 THR A CA 1
ATOM 2184 C C . THR A 1 260 ? 18.756 2.379 -12.028 1.00 85.00 260 THR A C 1
ATOM 2186 O O . THR A 1 260 ? 18.713 1.240 -12.495 1.00 85.00 260 THR A O 1
ATOM 2189 N N . GLU A 1 261 ? 18.861 2.580 -10.712 1.00 84.62 261 GLU A N 1
ATOM 2190 C CA . GLU A 1 261 ? 18.911 1.477 -9.744 1.00 84.62 261 GLU A CA 1
ATOM 2191 C C . GLU A 1 261 ? 17.657 0.599 -9.805 1.00 84.62 261 GLU A C 1
ATOM 2193 O O . GLU A 1 261 ? 17.764 -0.629 -9.900 1.00 84.62 261 GLU A O 1
ATOM 2198 N N . LYS A 1 262 ? 16.469 1.212 -9.842 1.00 82.38 262 LYS A N 1
ATOM 2199 C CA . LYS A 1 262 ? 15.207 0.469 -9.990 1.00 82.38 262 LYS A CA 1
ATOM 2200 C C . LYS A 1 262 ? 15.148 -0.293 -11.309 1.00 82.38 262 LYS A C 1
ATOM 2202 O O . LYS A 1 262 ? 14.662 -1.424 -11.333 1.00 82.38 262 LYS A O 1
ATOM 2207 N N . VAL A 1 263 ? 15.671 0.298 -12.387 1.00 88.50 263 VAL A N 1
ATOM 2208 C CA . VAL A 1 263 ? 15.746 -0.366 -13.694 1.00 88.50 263 VAL A CA 1
ATOM 2209 C C . VAL A 1 263 ? 16.536 -1.663 -13.602 1.00 88.50 263 VAL A C 1
ATOM 2211 O O . VAL A 1 263 ? 16.044 -2.694 -14.053 1.00 88.50 263 VAL A O 1
ATOM 2214 N N . PHE A 1 264 ? 17.701 -1.659 -12.952 1.00 88.06 264 PHE A N 1
ATOM 2215 C CA . PHE A 1 264 ? 18.507 -2.873 -12.810 1.00 88.06 264 PHE A CA 1
ATOM 2216 C C . PHE A 1 264 ? 17.921 -3.898 -11.838 1.00 88.06 264 PHE A C 1
ATOM 2218 O O . PHE A 1 264 ? 18.081 -5.099 -12.064 1.00 88.06 264 PHE A O 1
ATOM 2225 N N . VAL A 1 265 ? 17.231 -3.468 -10.777 1.00 84.69 265 VAL A N 1
ATOM 2226 C CA . VAL A 1 265 ? 16.491 -4.392 -9.898 1.00 84.69 265 VAL A CA 1
ATOM 2227 C C . VAL A 1 265 ? 15.433 -5.145 -10.703 1.00 84.69 265 VAL A C 1
ATOM 2229 O O . VAL A 1 265 ? 15.364 -6.374 -10.639 1.00 84.69 265 VAL A O 1
ATOM 2232 N N . LEU A 1 266 ? 14.653 -4.423 -11.506 1.00 84.94 266 LEU A N 1
ATOM 2233 C CA . LEU A 1 266 ? 13.583 -5.016 -12.296 1.00 84.94 266 LEU A CA 1
ATOM 2234 C C . LEU A 1 266 ? 14.114 -5.847 -13.475 1.00 84.94 266 LEU A C 1
ATOM 2236 O O . LEU A 1 266 ? 13.605 -6.935 -13.733 1.00 84.94 266 LEU A O 1
ATOM 2240 N N . ALA A 1 267 ? 15.185 -5.393 -14.128 1.00 88.56 267 ALA A N 1
ATOM 2241 C CA . ALA A 1 267 ? 15.860 -6.146 -15.180 1.00 88.56 267 ALA A CA 1
ATOM 2242 C C . ALA A 1 267 ? 16.362 -7.501 -14.672 1.00 88.56 267 ALA A C 1
ATOM 2244 O O . ALA A 1 267 ? 16.212 -8.502 -15.362 1.00 88.56 267 ALA A O 1
ATOM 2245 N N . ASN A 1 268 ? 16.890 -7.560 -13.443 1.00 86.38 268 ASN A N 1
ATOM 2246 C CA . ASN A 1 268 ? 17.284 -8.829 -12.829 1.00 86.38 268 ASN A CA 1
ATOM 2247 C C . ASN A 1 268 ? 16.084 -9.733 -12.560 1.00 86.38 268 ASN A C 1
ATOM 2249 O O . ASN A 1 268 ? 16.164 -10.925 -12.830 1.00 86.38 268 ASN A O 1
ATOM 2253 N N . ARG A 1 269 ? 14.980 -9.171 -12.049 1.00 84.62 269 ARG A N 1
ATOM 2254 C CA . ARG A 1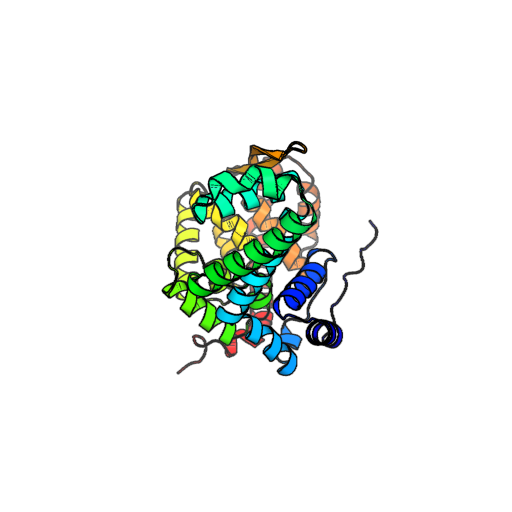 269 ? 13.745 -9.926 -11.798 1.00 84.62 269 ARG A CA 1
ATOM 2255 C C . ARG A 1 269 ? 13.199 -10.569 -13.075 1.00 84.62 269 ARG A C 1
ATOM 2257 O O . ARG A 1 269 ? 12.693 -11.681 -13.011 1.00 84.62 269 ARG A O 1
ATOM 2264 N N . TYR A 1 270 ? 13.289 -9.870 -14.204 1.00 87.38 270 TYR A N 1
ATOM 2265 C CA . TYR A 1 270 ? 12.814 -10.349 -15.504 1.00 87.38 270 TYR A CA 1
ATOM 2266 C C . TYR A 1 270 ? 13.892 -10.992 -16.376 1.00 87.38 270 TYR A C 1
ATOM 2268 O O . TYR A 1 270 ? 13.630 -11.264 -17.548 1.00 87.38 270 TYR A O 1
ATOM 2276 N N . GLU A 1 271 ? 15.086 -11.215 -15.822 1.00 89.81 271 GLU A N 1
ATOM 2277 C CA . GLU A 1 271 ? 16.220 -11.829 -16.518 1.00 89.81 271 GLU A CA 1
ATOM 2278 C C . GLU A 1 271 ? 16.574 -11.126 -17.844 1.00 89.81 271 GLU A C 1
ATOM 2280 O O . GLU A 1 271 ? 16.959 -11.751 -18.831 1.00 89.81 271 GLU A O 1
ATOM 2285 N N . ILE A 1 272 ? 16.449 -9.795 -17.883 1.00 90.00 272 ILE A N 1
ATOM 2286 C CA . ILE A 1 272 ? 16.753 -8.990 -19.069 1.00 90.00 272 ILE A CA 1
ATOM 2287 C C . ILE A 1 272 ? 18.279 -8.871 -19.226 1.00 90.00 272 ILE A C 1
ATOM 2289 O O . ILE A 1 272 ? 18.954 -8.378 -18.310 1.00 90.00 272 ILE A O 1
ATOM 2293 N N . PRO A 1 273 ? 18.851 -9.269 -20.381 1.00 88.19 273 PRO A N 1
ATOM 2294 C CA . PRO A 1 273 ? 20.291 -9.206 -20.609 1.00 88.19 273 PRO A CA 1
ATOM 2295 C C . PRO A 1 273 ? 20.830 -7.771 -20.533 1.00 88.19 273 PRO A C 1
ATOM 2297 O O . PRO A 1 273 ? 20.492 -6.918 -21.349 1.00 88.19 273 PRO A O 1
ATOM 2300 N N . CYS A 1 274 ? 21.698 -7.499 -19.555 1.00 87.00 274 CYS A N 1
ATOM 2301 C CA . CYS A 1 274 ? 22.314 -6.178 -19.363 1.00 87.00 274 CYS A CA 1
ATOM 2302 C C . CYS A 1 274 ? 23.725 -6.236 -18.741 1.00 87.00 274 CYS A C 1
ATOM 2304 O O . CYS A 1 274 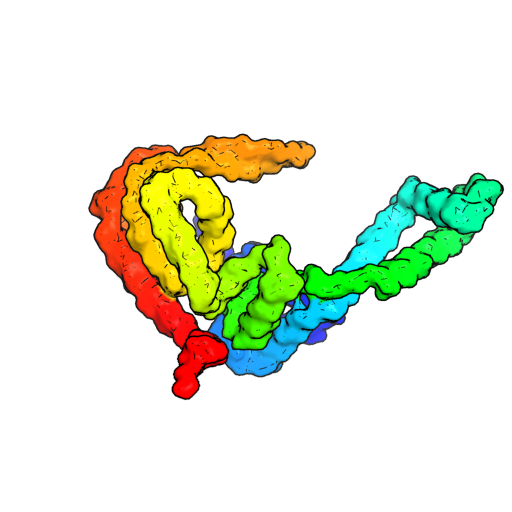? 24.175 -5.267 -18.134 1.00 87.00 274 CYS A O 1
ATOM 2306 N N . VAL A 1 275 ? 24.424 -7.373 -18.876 1.00 77.19 275 VAL A N 1
ATOM 2307 C CA . VAL A 1 275 ? 25.641 -7.724 -18.108 1.00 77.19 275 VAL A CA 1
ATOM 2308 C C . VAL A 1 275 ? 26.712 -6.628 -18.130 1.00 77.19 275 VAL A C 1
ATOM 2310 O O . VAL A 1 275 ? 27.114 -6.170 -17.064 1.00 77.19 275 VAL A O 1
ATOM 2313 N N . LEU A 1 276 ? 27.113 -6.151 -19.314 1.00 74.88 276 LEU A N 1
ATOM 2314 C CA . LEU A 1 276 ? 28.187 -5.154 -19.456 1.00 74.88 276 LEU A CA 1
ATOM 2315 C C . LEU A 1 276 ? 27.872 -3.847 -18.712 1.00 74.88 276 LEU A C 1
ATOM 2317 O O . LEU A 1 276 ? 28.676 -3.345 -17.930 1.00 74.88 276 LEU A O 1
ATOM 2321 N N . ILE A 1 277 ? 26.658 -3.333 -18.889 1.00 86.94 277 ILE A N 1
ATOM 2322 C CA . ILE A 1 277 ? 26.225 -2.072 -18.275 1.00 86.94 277 ILE A CA 1
ATOM 2323 C C . ILE A 1 277 ? 25.994 -2.260 -16.771 1.00 86.94 277 ILE A C 1
ATOM 2325 O O . ILE A 1 277 ? 26.271 -1.368 -15.972 1.00 86.94 277 ILE A O 1
ATOM 2329 N N . LYS A 1 278 ? 25.521 -3.439 -16.359 1.00 82.69 278 LYS A N 1
ATOM 2330 C CA . LYS A 1 278 ? 25.295 -3.783 -14.954 1.00 82.69 278 LYS A CA 1
ATOM 2331 C C . LYS A 1 278 ? 26.604 -3.879 -14.165 1.00 82.69 278 LYS A C 1
ATOM 2333 O O . LYS A 1 278 ? 26.639 -3.494 -12.996 1.00 82.69 278 LYS A O 1
ATOM 2338 N N . GLU A 1 279 ? 27.680 -4.376 -14.768 1.00 84.88 279 GLU A N 1
ATOM 2339 C CA . GLU A 1 279 ? 29.006 -4.384 -14.139 1.00 84.88 279 GLU A CA 1
ATOM 2340 C C . GLU A 1 279 ? 29.528 -2.967 -13.896 1.00 84.88 279 GLU A C 1
ATOM 2342 O O . GLU A 1 279 ? 29.977 -2.658 -12.790 1.00 84.88 279 GLU A O 1
ATOM 2347 N N . GLU A 1 280 ? 29.419 -2.089 -14.894 1.00 85.94 280 GLU A N 1
ATOM 2348 C CA . GLU A 1 280 ? 29.746 -0.668 -14.746 1.00 85.94 280 GLU A CA 1
ATOM 2349 C C . GLU A 1 280 ? 28.873 0.011 -13.684 1.00 85.94 280 GLU A C 1
ATOM 2351 O O . GLU A 1 280 ? 29.397 0.680 -12.791 1.00 85.94 280 GLU A O 1
ATOM 2356 N N . PHE A 1 281 ? 27.560 -0.236 -13.708 1.00 87.50 281 PHE A N 1
ATOM 2357 C CA . PHE A 1 281 ? 26.626 0.262 -12.700 1.00 87.50 281 PHE A CA 1
ATOM 2358 C C . PHE A 1 281 ? 27.055 -0.147 -11.287 1.00 87.50 281 PHE A C 1
ATOM 2360 O O . PHE A 1 281 ? 27.123 0.692 -10.392 1.00 87.50 281 PHE A O 1
ATOM 2367 N N . ASN A 1 282 ? 27.410 -1.418 -11.075 1.00 86.69 282 ASN A N 1
ATOM 2368 C CA . ASN A 1 282 ? 27.829 -1.923 -9.765 1.00 86.69 282 ASN A CA 1
ATOM 2369 C C . ASN A 1 282 ? 29.133 -1.287 -9.259 1.00 86.69 282 ASN A C 1
ATOM 2371 O O . ASN A 1 282 ? 29.282 -1.112 -8.046 1.00 86.69 282 ASN A O 1
ATOM 2375 N N . LYS A 1 283 ? 30.059 -0.928 -10.160 1.00 86.06 283 LYS A N 1
ATOM 2376 C CA . LYS A 1 283 ? 31.288 -0.197 -9.806 1.00 86.06 283 LYS A CA 1
ATOM 2377 C C . LYS A 1 283 ? 30.962 1.205 -9.291 1.00 86.06 283 LYS A C 1
ATOM 2379 O O . LYS A 1 283 ? 31.516 1.628 -8.281 1.00 86.06 283 LYS A O 1
ATOM 2384 N N . VAL A 1 284 ? 30.033 1.902 -9.946 1.00 86.56 284 VAL A N 1
ATOM 2385 C CA . VAL A 1 284 ? 29.680 3.294 -9.617 1.00 86.56 284 VAL A CA 1
ATOM 2386 C C . VAL A 1 284 ? 28.677 3.388 -8.456 1.00 86.56 284 VAL A C 1
ATOM 2388 O O . VAL A 1 284 ? 28.745 4.323 -7.661 1.00 86.56 284 VAL A O 1
ATOM 2391 N N . ARG A 1 285 ? 27.793 2.395 -8.278 1.00 83.25 285 ARG A N 1
ATOM 2392 C CA . ARG A 1 285 ? 26.752 2.362 -7.229 1.00 83.25 285 ARG A CA 1
ATOM 2393 C C . ARG A 1 285 ? 27.303 2.528 -5.817 1.00 83.25 285 ARG A C 1
ATOM 2395 O O . ARG A 1 285 ? 26.691 3.214 -5.008 1.00 83.25 285 ARG A O 1
ATOM 2402 N N . LYS A 1 286 ? 28.453 1.914 -5.526 1.00 80.31 286 LYS A N 1
ATOM 2403 C CA . LYS A 1 286 ? 29.094 1.967 -4.200 1.00 80.31 286 LYS A CA 1
ATOM 2404 C C . LYS A 1 286 ? 29.877 3.260 -3.947 1.00 80.31 286 LYS A C 1
ATOM 2406 O O . LYS A 1 286 ? 30.361 3.456 -2.839 1.00 80.31 286 LYS A O 1
ATOM 2411 N N . SER A 1 287 ? 30.034 4.108 -4.961 1.00 78.00 287 SER A N 1
ATOM 2412 C CA . SER A 1 287 ? 30.730 5.386 -4.837 1.00 78.00 287 SER A CA 1
ATOM 2413 C C . SER A 1 287 ? 29.806 6.460 -4.258 1.00 78.00 287 SER A C 1
ATOM 2415 O O . SER A 1 287 ? 28.608 6.476 -4.542 1.00 78.00 287 SER A O 1
ATOM 2417 N N . ASN A 1 288 ? 30.370 7.403 -3.502 1.00 73.75 288 ASN A N 1
ATOM 2418 C CA . ASN A 1 288 ? 29.683 8.639 -3.110 1.00 73.75 288 ASN A CA 1
ATOM 2419 C C . ASN A 1 288 ? 29.832 9.751 -4.165 1.00 73.75 288 ASN A C 1
ATOM 2421 O O . ASN A 1 288 ? 29.271 10.826 -3.999 1.00 73.75 288 ASN A O 1
ATOM 2425 N N . ASP A 1 289 ? 30.560 9.497 -5.256 1.00 82.38 289 ASP A N 1
ATOM 2426 C CA . ASP A 1 289 ? 30.765 10.454 -6.343 1.00 82.38 289 ASP A CA 1
ATOM 2427 C C . ASP A 1 289 ? 29.505 10.579 -7.221 1.00 82.38 289 ASP A C 1
ATOM 2429 O O . ASP A 1 289 ? 29.231 9.757 -8.104 1.00 82.38 289 ASP A O 1
ATOM 2433 N N . THR A 1 290 ? 28.729 11.629 -6.962 1.00 76.31 290 THR A N 1
ATOM 2434 C CA . THR A 1 290 ? 27.525 12.028 -7.706 1.00 76.31 290 THR A CA 1
ATOM 2435 C C . THR A 1 290 ? 27.818 12.349 -9.171 1.00 76.31 290 THR A C 1
ATOM 2437 O O . THR A 1 290 ? 27.010 12.018 -10.042 1.00 76.31 290 THR A O 1
ATOM 2440 N N . LYS A 1 291 ? 28.994 12.904 -9.487 1.00 81.56 291 LYS A N 1
ATOM 2441 C CA . LYS A 1 291 ? 29.401 13.219 -10.866 1.00 81.56 291 LYS A CA 1
ATOM 2442 C C . LYS A 1 291 ? 29.716 11.956 -11.653 1.00 81.56 291 LYS A C 1
ATOM 2444 O O . LYS A 1 291 ? 29.331 11.854 -12.817 1.00 81.56 291 LYS A O 1
ATOM 2449 N N . ALA A 1 292 ? 30.372 10.974 -11.034 1.00 84.44 292 ALA A N 1
ATOM 2450 C CA . ALA A 1 292 ? 30.590 9.667 -11.653 1.00 84.44 292 ALA A CA 1
ATOM 2451 C C . ALA A 1 292 ? 29.260 8.943 -11.928 1.00 84.44 292 ALA A C 1
ATOM 2453 O O . ALA A 1 292 ? 29.092 8.359 -13.001 1.00 84.44 292 ALA A O 1
ATOM 2454 N N . LYS A 1 293 ? 28.300 9.034 -10.996 1.00 85.94 293 LYS A N 1
ATOM 2455 C CA . LYS A 1 293 ? 26.931 8.512 -11.155 1.00 85.94 293 LYS A CA 1
ATOM 2456 C C . LYS A 1 293 ? 26.189 9.170 -12.319 1.00 85.94 293 LYS A C 1
ATOM 2458 O O . LYS A 1 293 ? 25.681 8.460 -13.185 1.00 85.94 293 LYS A O 1
ATOM 2463 N N . ASP A 1 294 ? 26.178 10.500 -12.390 1.00 83.12 294 ASP A N 1
ATOM 2464 C CA . ASP A 1 294 ? 25.541 11.242 -13.489 1.00 83.12 294 ASP A CA 1
ATOM 2465 C C . ASP A 1 294 ? 26.209 10.944 -14.843 1.00 83.12 294 ASP A C 1
ATOM 2467 O O . ASP A 1 294 ? 25.531 10.660 -15.834 1.00 83.12 294 ASP A O 1
ATOM 2471 N N . LYS A 1 295 ? 27.549 10.907 -14.878 1.00 88.12 295 LYS A N 1
ATOM 2472 C CA . LYS A 1 295 ? 28.314 10.541 -16.077 1.00 88.12 295 LYS A CA 1
ATOM 2473 C C . LYS A 1 295 ? 27.962 9.138 -16.564 1.00 88.12 295 LYS A C 1
ATOM 2475 O O . LYS A 1 295 ? 27.775 8.951 -17.763 1.00 88.12 295 LYS A O 1
ATOM 2480 N N . PHE A 1 296 ? 27.858 8.162 -15.660 1.00 90.75 296 PHE A N 1
ATOM 2481 C CA . PHE A 1 296 ? 27.453 6.802 -16.012 1.00 90.75 296 PHE A CA 1
ATOM 2482 C C . PHE A 1 296 ? 26.080 6.782 -16.694 1.00 90.75 296 PHE A C 1
ATOM 2484 O O . PHE A 1 296 ? 25.948 6.180 -17.763 1.00 90.75 296 PHE A O 1
ATOM 2491 N N . VAL A 1 297 ? 25.085 7.466 -16.114 1.00 88.88 297 VAL A N 1
ATOM 2492 C CA . VAL A 1 297 ? 23.729 7.500 -16.680 1.00 88.88 297 VAL A CA 1
ATOM 2493 C C . VAL A 1 297 ? 23.728 8.162 -18.054 1.00 88.88 297 VAL A C 1
ATOM 2495 O O . VAL A 1 297 ? 23.155 7.606 -18.986 1.00 88.88 297 VAL A O 1
ATOM 2498 N N . LYS A 1 298 ? 24.412 9.301 -18.218 1.00 88.62 298 LYS A N 1
ATOM 2499 C CA . LYS A 1 298 ? 24.493 10.015 -19.504 1.00 88.62 298 LYS A CA 1
ATOM 2500 C C . LYS A 1 298 ? 25.150 9.181 -20.601 1.00 88.62 298 LYS A C 1
ATOM 2502 O O . LYS A 1 298 ? 24.628 9.130 -21.710 1.00 88.62 298 LYS A O 1
ATOM 2507 N N . THR A 1 299 ? 26.253 8.501 -20.291 1.00 91.56 299 THR A N 1
ATOM 2508 C CA . THR A 1 299 ? 26.955 7.631 -21.249 1.00 91.56 299 THR A CA 1
ATOM 2509 C C . THR A 1 299 ? 26.093 6.444 -21.686 1.00 91.56 299 THR A C 1
ATOM 2511 O O . THR A 1 299 ? 26.156 6.034 -22.840 1.00 91.56 299 THR A O 1
ATOM 2514 N N . ASN A 1 300 ? 25.266 5.907 -20.784 1.00 92.75 300 ASN A N 1
ATOM 2515 C CA . ASN A 1 300 ? 24.499 4.680 -21.009 1.00 92.75 300 ASN A CA 1
ATOM 2516 C C . ASN A 1 300 ? 22.993 4.912 -21.235 1.00 92.75 300 ASN A C 1
ATOM 2518 O O . ASN A 1 300 ? 22.218 3.954 -21.214 1.00 92.75 300 ASN A O 1
ATOM 2522 N N . ILE A 1 301 ? 22.557 6.159 -21.449 1.00 90.81 301 ILE A N 1
ATOM 2523 C CA . ILE A 1 301 ? 21.138 6.543 -21.382 1.00 90.81 301 ILE A CA 1
ATOM 2524 C C . ILE A 1 301 ? 20.245 5.749 -22.343 1.00 90.81 301 ILE A C 1
ATOM 2526 O O . ILE A 1 301 ? 19.182 5.278 -21.942 1.00 90.81 301 ILE A O 1
ATOM 2530 N N . GLU A 1 302 ? 20.674 5.547 -23.588 1.00 92.62 302 GLU A N 1
ATOM 2531 C CA . GLU A 1 302 ? 19.877 4.827 -24.588 1.00 92.62 302 GLU A CA 1
ATOM 2532 C C . GLU A 1 302 ? 19.746 3.342 -24.249 1.00 92.62 302 GLU A C 1
ATOM 2534 O O . GLU A 1 302 ? 18.663 2.763 -24.346 1.00 92.62 302 GLU A O 1
ATOM 2539 N N . SER A 1 303 ? 20.814 2.730 -23.744 1.00 93.25 303 SER A N 1
ATOM 2540 C CA . SER A 1 303 ? 20.762 1.352 -23.270 1.00 93.25 303 SER A CA 1
ATOM 2541 C C . SER A 1 303 ? 19.855 1.200 -22.047 1.00 93.25 303 SER A C 1
ATOM 2543 O O . SER A 1 303 ? 19.080 0.248 -21.979 1.00 93.25 303 SER A O 1
ATOM 2545 N N . ILE A 1 304 ? 19.888 2.154 -21.109 1.00 92.19 304 ILE A N 1
ATOM 2546 C CA . ILE A 1 304 ? 18.981 2.173 -19.950 1.00 92.19 304 ILE A CA 1
ATOM 2547 C C . ILE A 1 304 ? 17.524 2.285 -20.424 1.00 92.19 304 ILE A C 1
ATOM 2549 O O . ILE A 1 304 ? 16.682 1.509 -19.973 1.00 92.19 304 ILE A O 1
ATOM 2553 N N . LYS A 1 305 ? 17.220 3.176 -21.378 1.00 92.56 305 LYS A N 1
ATOM 2554 C CA . LYS A 1 305 ? 15.869 3.311 -21.955 1.00 92.56 305 LYS A CA 1
ATOM 2555 C C . LYS A 1 305 ? 15.387 2.038 -22.656 1.00 92.56 305 LYS A C 1
ATOM 2557 O O . LYS A 1 305 ? 14.209 1.689 -22.552 1.00 92.56 305 LYS A O 1
ATOM 2562 N N . ASN A 1 306 ? 16.281 1.326 -23.342 1.00 93.69 306 ASN A N 1
ATOM 2563 C CA . ASN A 1 306 ? 15.958 0.038 -23.956 1.00 93.69 306 ASN A CA 1
ATOM 2564 C C . ASN A 1 306 ? 15.613 -1.017 -22.896 1.00 93.69 306 ASN A C 1
ATOM 2566 O O . ASN A 1 306 ? 14.597 -1.696 -23.031 1.00 93.69 306 ASN A O 1
ATOM 2570 N N . ILE A 1 307 ? 16.377 -1.094 -21.800 1.00 94.12 307 ILE A N 1
ATOM 2571 C CA . ILE A 1 307 ? 16.056 -1.983 -20.670 1.00 94.12 307 ILE A CA 1
ATOM 2572 C C . ILE A 1 307 ? 14.696 -1.613 -20.065 1.00 94.12 307 ILE A C 1
ATOM 2574 O O . ILE A 1 307 ? 13.884 -2.499 -19.803 1.00 94.12 307 ILE A O 1
ATOM 2578 N N . VAL A 1 308 ? 14.405 -0.316 -19.891 1.00 92.56 308 VAL A N 1
ATOM 2579 C CA . VAL A 1 308 ? 13.094 0.147 -19.404 1.00 92.56 308 VAL A CA 1
ATOM 2580 C C . VAL A 1 308 ? 11.966 -0.361 -20.301 1.00 92.56 308 VAL A C 1
ATOM 2582 O O . VAL A 1 308 ? 10.966 -0.867 -19.797 1.00 92.56 308 VAL A O 1
ATOM 2585 N N . LYS A 1 309 ? 12.124 -0.263 -21.625 1.00 94.31 309 LYS A N 1
ATOM 2586 C CA . LYS A 1 309 ? 11.126 -0.733 -22.593 1.00 94.31 309 LYS A CA 1
ATOM 2587 C C . LYS A 1 309 ? 10.876 -2.240 -22.473 1.00 94.31 309 LYS A C 1
ATOM 2589 O O . LYS A 1 309 ? 9.718 -2.647 -22.414 1.00 94.31 309 LYS A O 1
ATOM 2594 N N . GLU A 1 310 ? 11.931 -3.046 -22.388 1.00 95.00 310 GLU A N 1
ATOM 2595 C CA . GLU A 1 310 ? 11.822 -4.503 -22.220 1.00 95.00 310 GLU A CA 1
ATOM 2596 C C . GLU A 1 310 ? 11.162 -4.882 -20.883 1.00 95.00 310 GLU A C 1
ATOM 2598 O O . GLU A 1 310 ? 10.257 -5.719 -20.847 1.00 95.00 310 GLU A O 1
ATOM 2603 N N . CYS A 1 311 ? 11.530 -4.203 -19.790 1.00 92.06 311 CYS A N 1
ATOM 2604 C CA . CYS A 1 311 ? 10.863 -4.335 -18.493 1.00 92.06 311 CYS A CA 1
ATOM 2605 C C . CYS A 1 311 ? 9.362 -4.044 -18.605 1.00 92.06 311 CYS A C 1
ATOM 2607 O O . CYS A 1 311 ? 8.552 -4.852 -18.159 1.00 92.06 311 CYS A O 1
ATOM 2609 N N . CYS A 1 312 ? 8.977 -2.928 -19.234 1.00 93.56 312 CYS A N 1
ATOM 2610 C CA . CYS A 1 312 ? 7.572 -2.565 -19.429 1.00 93.56 312 CYS A CA 1
ATOM 2611 C C . CYS A 1 312 ? 6.794 -3.640 -20.198 1.00 93.56 312 CYS A C 1
ATOM 2613 O O . CYS A 1 312 ? 5.643 -3.905 -19.864 1.00 93.56 312 CYS A O 1
ATOM 2615 N N . ILE A 1 313 ? 7.395 -4.275 -21.210 1.00 94.19 313 ILE A N 1
ATOM 2616 C CA . ILE A 1 313 ? 6.753 -5.368 -21.960 1.00 94.19 313 ILE A CA 1
ATOM 2617 C C . ILE A 1 313 ? 6.456 -6.552 -21.030 1.00 94.19 313 ILE A C 1
ATOM 2619 O O . ILE A 1 313 ? 5.343 -7.079 -21.040 1.00 94.19 313 ILE A O 1
ATOM 2623 N N . LYS A 1 314 ? 7.425 -6.950 -20.196 1.00 93.06 314 LYS A N 1
ATOM 2624 C CA . LYS A 1 314 ? 7.252 -8.047 -19.229 1.00 93.06 314 LYS A CA 1
ATOM 2625 C C . LYS A 1 314 ? 6.227 -7.702 -18.148 1.00 93.06 314 LYS A C 1
ATOM 2627 O O . LYS A 1 314 ? 5.343 -8.510 -17.888 1.00 93.06 314 LYS A O 1
ATOM 2632 N N . MET A 1 315 ? 6.293 -6.493 -17.589 1.00 90.75 315 MET A N 1
ATOM 2633 C CA . MET A 1 315 ? 5.324 -6.013 -16.599 1.00 90.75 315 MET A CA 1
ATOM 2634 C C . MET A 1 315 ? 3.905 -5.967 -17.160 1.00 90.75 315 MET A C 1
ATOM 2636 O O . MET A 1 315 ? 2.988 -6.430 -16.499 1.00 90.75 315 MET A O 1
ATOM 2640 N N . ASN A 1 316 ? 3.711 -5.465 -18.385 1.00 91.50 316 ASN A N 1
ATOM 2641 C CA . ASN A 1 316 ? 2.389 -5.451 -19.016 1.00 91.50 316 ASN A CA 1
ATOM 2642 C C . ASN A 1 316 ? 1.810 -6.867 -19.111 1.00 91.50 316 ASN A C 1
ATOM 2644 O O . ASN A 1 316 ? 0.657 -7.074 -18.753 1.00 91.50 316 ASN A O 1
ATOM 2648 N N . LYS A 1 317 ? 2.624 -7.851 -19.512 1.00 90.56 317 LYS A N 1
ATOM 2649 C CA . LYS A 1 317 ? 2.202 -9.256 -19.568 1.00 90.56 317 LYS A CA 1
ATOM 2650 C C . LYS A 1 317 ? 1.843 -9.816 -18.188 1.00 90.56 317 LYS A C 1
ATOM 2652 O O . LYS A 1 317 ? 0.878 -10.567 -18.057 1.00 90.56 317 LYS A O 1
ATOM 2657 N N . ASP A 1 318 ? 2.600 -9.451 -17.157 1.00 87.06 318 ASP A N 1
ATOM 2658 C CA . ASP A 1 318 ? 2.255 -9.790 -15.776 1.00 87.06 318 ASP A CA 1
ATOM 2659 C C . ASP A 1 318 ? 0.976 -9.079 -15.323 1.00 87.06 318 ASP A C 1
ATOM 2661 O O . ASP A 1 318 ? 0.259 -9.614 -14.494 1.00 87.06 318 ASP A O 1
ATOM 2665 N N . GLU A 1 319 ? 0.651 -7.900 -15.847 1.00 89.56 319 GLU A N 1
ATOM 2666 C CA . GLU A 1 319 ? -0.550 -7.150 -15.471 1.00 89.56 319 GLU A CA 1
ATOM 2667 C C . GLU A 1 319 ? -1.816 -7.587 -16.227 1.00 89.56 319 GLU A C 1
ATOM 2669 O O . GLU A 1 319 ? -2.932 -7.388 -15.737 1.00 89.56 319 GLU A O 1
ATOM 2674 N N . GLU A 1 320 ? -1.673 -8.253 -17.377 1.00 88.00 320 GLU A N 1
ATOM 2675 C CA . GLU A 1 320 ? -2.791 -8.709 -18.215 1.00 88.00 320 GLU A CA 1
ATOM 2676 C C . GLU A 1 320 ? -3.838 -9.513 -17.432 1.00 88.00 320 GLU A C 1
ATOM 2678 O O . GLU A 1 320 ? -5.034 -9.334 -17.664 1.00 88.00 320 GLU A O 1
ATOM 2683 N N . TYR A 1 321 ? -3.422 -10.354 -16.470 1.00 84.75 321 TYR A N 1
ATOM 2684 C CA . TYR A 1 321 ? -4.353 -11.227 -15.738 1.00 84.75 321 TYR A CA 1
ATOM 2685 C C . TYR A 1 321 ? -5.419 -10.456 -14.948 1.00 84.75 321 TYR A C 1
ATOM 2687 O O . TYR A 1 321 ? -6.509 -10.986 -14.725 1.00 84.75 321 TYR A O 1
ATOM 2695 N N . TRP A 1 322 ? -5.123 -9.227 -14.517 1.00 88.31 322 TRP A N 1
ATOM 2696 C CA . TRP A 1 322 ? -6.061 -8.397 -13.762 1.00 88.31 322 TRP A CA 1
ATOM 2697 C C . TRP A 1 322 ? -6.610 -7.239 -14.592 1.00 88.31 322 TRP A C 1
ATOM 2699 O O . TRP A 1 322 ? -7.772 -6.871 -14.407 1.00 88.31 322 TRP A O 1
ATOM 2709 N N . MET A 1 323 ? -5.824 -6.686 -15.524 1.00 87.81 323 MET A N 1
ATOM 2710 C CA . MET A 1 323 ? -6.248 -5.550 -16.348 1.00 87.81 323 MET A CA 1
ATOM 2711 C C . MET A 1 323 ? -7.510 -5.874 -17.150 1.00 87.81 323 MET A C 1
ATOM 2713 O O . MET A 1 323 ? -8.436 -5.069 -17.161 1.00 87.81 323 MET A O 1
ATOM 2717 N N . VAL A 1 324 ? -7.613 -7.073 -17.735 1.00 85.88 324 VAL A N 1
ATOM 2718 C CA . VAL A 1 324 ? -8.797 -7.492 -18.517 1.00 85.88 324 VAL A CA 1
ATOM 2719 C C . VAL A 1 324 ? -10.108 -7.459 -17.721 1.00 85.88 324 VAL A C 1
ATOM 2721 O O . VAL A 1 324 ? -11.189 -7.365 -18.297 1.00 85.88 324 VAL A O 1
ATOM 2724 N N . ASN A 1 325 ? -10.023 -7.509 -16.391 1.00 85.50 325 ASN A N 1
ATOM 2725 C CA . ASN A 1 325 ? -11.177 -7.550 -15.501 1.00 85.50 325 ASN A CA 1
ATOM 2726 C C . ASN A 1 325 ? -11.555 -6.178 -14.926 1.00 85.50 325 ASN A C 1
ATOM 2728 O O . ASN A 1 325 ? -12.616 -6.065 -14.303 1.00 85.50 325 ASN A O 1
ATOM 2732 N N . MET A 1 326 ? -10.738 -5.140 -15.135 1.00 87.38 326 MET A N 1
ATOM 2733 C CA . MET A 1 326 ? -11.018 -3.802 -14.609 1.00 87.38 326 MET A CA 1
ATOM 2734 C C . MET A 1 326 ? -12.167 -3.116 -15.360 1.00 87.38 326 MET A C 1
ATOM 2736 O O . MET A 1 326 ? -12.270 -3.260 -16.582 1.00 87.38 326 MET A O 1
ATOM 2740 N N . PRO A 1 327 ? -13.000 -2.312 -14.669 1.00 81.12 327 PRO A N 1
ATOM 2741 C CA . PRO A 1 327 ? -14.190 -1.699 -15.266 1.00 81.12 327 PRO A CA 1
ATOM 2742 C C . PRO A 1 327 ? -13.921 -0.859 -16.523 1.00 81.12 327 PRO A C 1
ATOM 2744 O O . PRO A 1 327 ? -14.752 -0.824 -17.419 1.00 81.12 327 PRO A O 1
ATOM 2747 N N . PHE A 1 328 ? -12.761 -0.206 -16.608 1.00 83.56 328 PHE A N 1
ATOM 2748 C CA . PHE A 1 328 ? -12.409 0.721 -17.692 1.00 83.56 328 PHE A CA 1
ATOM 2749 C C . PHE A 1 328 ? -11.600 0.090 -18.840 1.00 83.56 328 PHE A C 1
ATOM 2751 O O . PHE A 1 328 ? -11.346 0.769 -19.832 1.00 83.56 328 PHE A O 1
ATOM 2758 N N . TYR A 1 329 ? -11.204 -1.184 -18.736 1.00 79.69 329 TYR A N 1
ATOM 2759 C CA . TYR A 1 329 ? -10.597 -1.932 -19.850 1.00 79.69 329 TYR A CA 1
ATOM 2760 C C . TYR A 1 329 ? -11.596 -2.837 -20.577 1.00 79.69 329 TYR A C 1
ATOM 2762 O O . TYR A 1 329 ? -11.316 -3.299 -21.686 1.00 79.69 329 TYR A O 1
ATOM 2770 N N . LYS A 1 330 ? -12.778 -3.065 -19.994 1.00 74.31 330 LYS A N 1
ATOM 2771 C CA . LYS A 1 330 ? -13.882 -3.748 -20.668 1.00 74.31 330 LYS A CA 1
ATOM 2772 C C . LYS A 1 330 ? -14.386 -2.842 -21.792 1.00 74.31 330 LYS A C 1
ATOM 2774 O O . LYS A 1 330 ? -14.930 -1.773 -21.533 1.00 74.31 330 LYS A O 1
ATOM 2779 N N . LYS A 1 331 ? -14.153 -3.243 -23.046 1.00 55.84 331 LYS A N 1
ATOM 2780 C CA . LYS A 1 331 ? -14.810 -2.614 -24.198 1.00 55.84 331 LYS A CA 1
ATOM 2781 C C . LYS A 1 331 ? -16.319 -2.803 -24.017 1.00 55.84 331 LYS A C 1
ATOM 2783 O O . LYS A 1 331 ? -16.750 -3.944 -23.865 1.00 55.84 331 LYS A O 1
ATOM 2788 N N . ASN A 1 332 ? -17.065 -1.699 -23.984 1.00 47.75 332 ASN A N 1
ATOM 2789 C CA . ASN A 1 332 ? -18.521 -1.725 -24.132 1.00 47.75 332 ASN A CA 1
ATOM 2790 C C . ASN A 1 332 ? -18.901 -2.236 -25.519 1.00 47.75 332 ASN A C 1
ATOM 2792 O O . ASN A 1 332 ? -18.202 -1.840 -26.484 1.00 47.75 332 ASN A O 1
#

Mean predicted aligned error: 9.03 Å

Foldseek 3Di:
DPPLPAAEQDPVNLVVLLVPDPALQSSVVVVVCCCVVSVHDYPLLVCLPDPVSVVSLLVLQPLVSLLVVVLVVVLVVVLVLCVPLVSLLVLLCVVCVVVVNNVCSVVQNVDPVSSVVSSVVSSVVVSVVSVVDDDSLPSGGDCLVVLSSQDQSSLVSLVVSCVVCVVDDCLLSCVSNVPPVSLVVLVVLLVVCLVVLNPPVVVVVVVVVNLSSPALSVLLSLLSVLNRPDLWDFDWDWDQDPVRDTDTGTDTAGVNLVSLVSLVVLCVVVVPDDVVLVVLNVVCVPDPPSVSSNVSCVVCVVVSSVSSVVSSVVNVVVCVSNSCVHPVNDDD

pLDDT: mean 83.22, std 12.42, range [28.83, 95.81]